Protein AF-0000000083254039 (afdb_homodimer)

Sequence (338 aa):
MMHIGVVAALLVINWKQAAFAKWRSYHATILYIIVCDLTYHYLCSRYPLWVYELHRPIGSRFATELLYTLLFLPLTALLYLARYPWERNWAAKGRYMLGWIAAYASWEWLFLSLKGISHHNGWSMTWSLLFYCEMFPMLALHSKRPRTAYALSVVCAGVWLVLFRVPLLMMHIGVVAALLVINWKQAAFAKWRSYHATILYIIVCDLTYHYLCSRYPLWVYELHRPIGSRFATELLYTLLFLPLTALLYLARYPWERNWAAKGRYMLGWIAAYASWEWLFLSLKGISHHNGWSMTWSLLFYCEMFPMLALHSKRPRTAYALSVVCAGVWLVLFRVPLL

Radius of gyration: 20.43 Å; Cα contacts (8 Å, |Δi|>4): 331; chains: 2; bounding box: 54×44×45 Å

Organism: NCBI:txid582686

Foldseek 3Di:
DVLVVLLVVLVVVCVVVVLVVCCVLLVVLLVVQLVLLVVLCVLCVVPHFKFFDDDPPRPDSVVSSCCCSNGVSSSLLSVLVSPQPPPDDPVSNVVSLVVVLVVVLVVVVVCVVVVRMDGDQPHDSVVSSVVSVVSSVLSVCCSPPVVVSVVVSVVVVVVVCVVSVRDRD/DVLVVLLVVLVVVCVVVVLVVCCVLLVVLLVVQLVLLVVLCVLCVVPHFKFFDDDPPRPDSVVSSCCCSNGVSSSLLSVLVSPQPPPDDPVSNVVSLVVVLVVVLVVVVVCVVVVRMDGDQPHDSVVSSVVSVVSSVLSVCCSPPVVVSVVVSVVVVVVVCVVSVRDRD

InterPro domains:
  IPR048147 CBO0543-like [NF041644] (22-136)

Structure (mmCIF, N/CA/C/O backbone):
data_AF-0000000083254039-model_v1
#
loop_
_entity.id
_entity.type
_entity.pdbx_description
1 polymer 'Uncharacterized protein'
#
loop_
_atom_site.group_PDB
_atom_site.id
_atom_site.type_symbol
_atom_site.label_atom_id
_atom_site.label_alt_id
_atom_site.label_comp_id
_atom_site.label_asym_id
_atom_site.label_entity_id
_atom_site.label_seq_id
_atom_site.pdbx_PDB_ins_code
_atom_site.Cartn_x
_atom_site.Cartn_y
_atom_site.Cartn_z
_atom_site.occupancy
_atom_site.B_iso_or_equiv
_atom_site.auth_seq_id
_atom_site.auth_comp_id
_atom_site.auth_asym_id
_atom_site.auth_atom_id
_atom_site.pdbx_PDB_model_num
ATOM 1 N N . MET A 1 1 ? -13.615 -1.148 21.477 1 80 1 MET A N 1
ATOM 2 C CA . MET A 1 1 ? -13.991 -2.558 21.427 1 80 1 MET A CA 1
ATOM 3 C C . MET A 1 1 ? -14.639 -2.902 20.09 1 80 1 MET A C 1
ATOM 5 O O . MET A 1 1 ? -14.308 -3.919 19.479 1 80 1 MET A O 1
ATOM 9 N N . MET A 1 2 ? -15.332 -1.963 19.541 1 88.43 2 MET A N 1
ATOM 10 C CA . MET A 1 2 ? -16.114 -2.263 18.346 1 88.43 2 MET A CA 1
ATOM 11 C C . MET A 1 2 ? -15.203 -2.533 17.153 1 88.43 2 MET A C 1
ATOM 13 O O . MET A 1 2 ? -15.363 -3.539 16.46 1 88.43 2 MET A O 1
ATOM 17 N N . HIS A 1 3 ? -14.198 -1.822 17.032 1 91.1 3 HIS A N 1
ATOM 18 C CA . HIS A 1 3 ? -13.321 -1.984 15.878 1 91.1 3 HIS A CA 1
ATOM 19 C C . HIS A 1 3 ? -12.522 -3.28 15.971 1 91.1 3 HIS A C 1
ATOM 21 O O . HIS A 1 3 ? -12.378 -3.998 14.979 1 91.1 3 HIS A O 1
ATOM 27 N N . ILE A 1 4 ? -12.108 -3.605 17.149 1 91.25 4 ILE A N 1
ATOM 28 C CA . ILE A 1 4 ? -11.347 -4.83 17.369 1 91.25 4 ILE A CA 1
ATOM 29 C C . ILE A 1 4 ? -12.252 -6.043 17.165 1 91.25 4 ILE A C 1
ATOM 31 O O . ILE A 1 4 ? -11.822 -7.06 16.616 1 91.25 4 ILE A O 1
ATOM 35 N N . GLY A 1 5 ? -13.457 -5.892 17.62 1 92.13 5 GLY A N 1
ATOM 36 C CA . GLY A 1 5 ? -14.416 -6.978 17.495 1 92.13 5 GLY A CA 1
ATOM 37 C C . GLY A 1 5 ? -14.681 -7.377 16.055 1 92.13 5 GLY A C 1
ATOM 38 O O . GLY A 1 5 ? -14.746 -8.566 15.737 1 92.13 5 GLY A O 1
ATOM 39 N N . VAL A 1 6 ? -14.805 -6.39 15.212 1 92.87 6 VAL A N 1
ATOM 40 C CA . VAL A 1 6 ? -15.118 -6.672 13.816 1 92.87 6 VAL A CA 1
ATOM 41 C C . VAL A 1 6 ? -13.93 -7.363 13.149 1 92.87 6 VAL A C 1
ATOM 43 O O . VAL A 1 6 ? -14.107 -8.312 12.382 1 92.87 6 VAL A O 1
ATOM 46 N N . VAL A 1 7 ? -12.745 -6.972 13.416 1 95.02 7 VAL A N 1
ATOM 47 C CA . VAL A 1 7 ? -11.547 -7.578 12.844 1 95.02 7 VAL A CA 1
ATOM 48 C C . VAL A 1 7 ? -11.373 -8.994 13.389 1 95.02 7 VAL A C 1
ATOM 50 O O . VAL A 1 7 ? -11.037 -9.916 12.642 1 95.02 7 VAL A O 1
ATOM 53 N N . ALA A 1 8 ? -11.633 -9.15 14.661 1 96.14 8 ALA A N 1
ATOM 54 C CA . ALA A 1 8 ? -11.561 -10.477 15.267 1 96.14 8 ALA A CA 1
ATOM 55 C C . ALA A 1 8 ? -12.568 -11.427 14.626 1 96.14 8 ALA A C 1
ATOM 57 O O . ALA A 1 8 ? -12.251 -12.588 14.356 1 96.14 8 ALA A O 1
ATOM 58 N N . ALA A 1 9 ? -13.725 -10.931 14.438 1 96.25 9 ALA A N 1
ATOM 59 C CA . ALA A 1 9 ? -14.75 -11.741 13.786 1 96.25 9 ALA A CA 1
ATOM 60 C C . ALA A 1 9 ? -14.301 -12.178 12.394 1 96.25 9 ALA A C 1
ATOM 62 O O . ALA A 1 9 ? -14.482 -13.336 12.012 1 96.25 9 ALA A O 1
ATOM 63 N N . LEU A 1 10 ? -13.709 -11.251 11.674 1 96.74 10 LEU A N 1
ATOM 64 C CA . LEU A 1 10 ? -13.238 -11.566 10.33 1 96.74 10 LEU A CA 1
ATOM 65 C C . LEU A 1 10 ? -12.108 -12.589 10.375 1 96.74 10 LEU A C 1
ATOM 67 O O . LEU A 1 10 ? -12.006 -13.447 9.496 1 96.74 10 LEU A O 1
ATOM 71 N N . LEU A 1 11 ? -11.253 -12.472 11.374 1 97.46 11 LEU A N 1
ATOM 72 C CA . LEU A 1 11 ? -10.177 -13.441 11.553 1 97.46 11 LEU A CA 1
ATOM 73 C C . LEU A 1 11 ? -10.738 -14.842 11.775 1 97.46 11 LEU A C 1
ATOM 75 O O . LEU A 1 11 ? -10.272 -15.806 11.164 1 97.46 11 LEU A O 1
ATOM 79 N N . VAL A 1 12 ? -11.716 -14.963 12.567 1 97.61 12 VAL A N 1
ATOM 80 C CA . VAL A 1 12 ? -12.341 -16.243 12.883 1 97.61 12 VAL A CA 1
ATOM 81 C C . VAL A 1 12 ? -13.037 -16.799 11.643 1 97.61 12 VAL A C 1
ATOM 83 O O . VAL A 1 12 ? -12.927 -17.99 11.344 1 97.61 12 VAL A O 1
ATOM 86 N N . ILE A 1 13 ? -13.729 -15.931 10.942 1 97.49 13 ILE A N 1
ATOM 87 C CA . ILE A 1 13 ? -14.452 -16.374 9.756 1 97.49 13 ILE A CA 1
ATOM 88 C C . ILE A 1 13 ? -13.464 -16.876 8.706 1 97.49 13 ILE A C 1
ATOM 90 O O . ILE A 1 13 ? -13.694 -17.908 8.071 1 97.49 13 ILE A O 1
ATOM 94 N N . ASN A 1 14 ? -12.389 -16.144 8.503 1 97.43 14 ASN A N 1
ATOM 95 C CA . ASN A 1 14 ? -11.363 -16.59 7.566 1 97.43 14 ASN A CA 1
ATOM 96 C C . ASN A 1 14 ? -10.78 -17.939 7.975 1 97.43 14 ASN A C 1
ATOM 98 O O . ASN A 1 14 ? -10.5 -18.783 7.122 1 97.43 14 ASN A O 1
ATOM 102 N N . TRP A 1 15 ? -10.601 -18.098 9.268 1 97.15 15 TRP A N 1
ATOM 103 C CA . TRP A 1 15 ? -10.077 -19.357 9.788 1 97.15 15 TRP A CA 1
ATOM 104 C C . TRP A 1 15 ? -11.071 -20.493 9.566 1 97.15 15 TRP A C 1
ATOM 106 O O . TRP A 1 15 ? -10.711 -21.546 9.035 1 97.15 15 TRP A O 1
ATOM 116 N N . LYS A 1 16 ? -12.283 -20.319 9.868 1 97.73 16 LYS A N 1
ATOM 117 C CA . LYS A 1 16 ? -13.322 -21.34 9.767 1 97.73 16 LYS A CA 1
ATOM 118 C C . LYS A 1 16 ? -13.564 -21.735 8.313 1 97.73 16 LYS A C 1
ATOM 120 O O . LYS A 1 16 ? -13.868 -22.893 8.021 1 97.73 16 LYS A O 1
ATOM 125 N N . GLN A 1 17 ? -13.414 -20.777 7.507 1 97.43 17 GLN A N 1
ATOM 126 C CA . GLN A 1 17 ? -13.665 -21.028 6.091 1 97.43 17 GLN A CA 1
ATOM 127 C C . GLN A 1 17 ? -12.391 -21.473 5.378 1 97.43 17 GLN A C 1
ATOM 129 O O . GLN A 1 17 ? -12.359 -21.555 4.148 1 97.43 17 GLN A O 1
ATOM 134 N N . ALA A 1 18 ? -11.332 -21.596 6.11 1 96.87 18 ALA A N 1
ATOM 135 C CA . ALA A 1 18 ? -10.047 -22.061 5.594 1 96.87 18 ALA A CA 1
ATOM 136 C C . ALA A 1 18 ? -9.526 -21.133 4.501 1 96.87 18 ALA A C 1
ATOM 138 O O . ALA A 1 18 ? -8.894 -21.585 3.543 1 96.87 18 ALA A O 1
ATOM 139 N N . ALA A 1 19 ? -9.89 -19.915 4.605 1 97.12 19 ALA A N 1
ATOM 140 C CA . ALA A 1 19 ? -9.472 -18.945 3.596 1 97.12 19 ALA A CA 1
ATOM 141 C C . ALA A 1 19 ? -7.966 -18.704 3.657 1 97.12 19 ALA A C 1
ATOM 143 O O . ALA A 1 19 ? -7.332 -18.441 2.633 1 97.12 19 ALA A O 1
ATOM 144 N N . PHE A 1 20 ? -7.361 -18.887 4.825 1 96.76 20 PHE A N 1
ATOM 145 C CA . PHE A 1 20 ? -5.939 -18.63 5.021 1 96.76 20 PHE A CA 1
ATOM 146 C C . PHE A 1 20 ? -5.097 -19.569 4.165 1 96.76 20 PHE A C 1
ATOM 148 O O . PHE A 1 20 ? -3.971 -19.234 3.79 1 96.76 20 PHE A O 1
ATOM 155 N N . ALA A 1 21 ? -5.632 -20.635 3.752 1 97.18 21 ALA A N 1
ATOM 156 C CA . ALA A 1 21 ? -4.911 -21.612 2.94 1 97.18 21 ALA A CA 1
ATOM 157 C C . ALA A 1 21 ? -4.667 -21.08 1.531 1 97.18 21 ALA A C 1
ATOM 159 O O . ALA A 1 21 ? -3.764 -21.546 0.832 1 97.18 21 ALA A O 1
ATOM 160 N N . LYS A 1 22 ? -5.406 -20.033 1.184 1 97.05 22 LYS A N 1
ATOM 161 C CA . LYS A 1 22 ? -5.336 -19.525 -0.183 1 97.05 22 LYS A CA 1
ATOM 162 C C . LYS A 1 22 ? -4.655 -18.161 -0.229 1 97.05 22 LYS A C 1
ATOM 164 O O . LYS A 1 22 ? -4.646 -17.5 -1.27 1 97.05 22 LYS A O 1
ATOM 169 N N . TRP A 1 23 ? -4.084 -17.731 0.844 1 96.17 23 TRP A N 1
ATOM 170 C CA . TRP A 1 23 ? -3.596 -16.359 0.936 1 96.17 23 TRP A CA 1
ATOM 171 C C . TRP A 1 23 ? -2.482 -16.109 -0.076 1 96.17 23 TRP A C 1
ATOM 173 O O . TRP A 1 23 ? -2.383 -15.018 -0.642 1 96.17 23 TRP A O 1
ATOM 183 N N . ARG A 1 24 ? -1.646 -17.15 -0.451 1 95.53 24 ARG A N 1
ATOM 184 C CA . ARG A 1 24 ? -0.53 -16.957 -1.372 1 95.53 24 ARG A CA 1
ATOM 185 C C . ARG A 1 24 ? -1.029 -16.69 -2.788 1 95.53 24 ARG A C 1
ATOM 187 O O . ARG A 1 24 ? -0.425 -15.91 -3.527 1 95.53 24 ARG A O 1
ATOM 194 N N . SER A 1 25 ? -2.155 -17.32 -3.075 1 96.18 25 SER A N 1
ATOM 195 C CA . SER A 1 25 ? -2.719 -17.161 -4.411 1 96.18 25 SER A CA 1
ATOM 196 C C . SER A 1 25 ? -3.238 -15.743 -4.627 1 96.18 25 SER A C 1
ATOM 198 O O . SER A 1 25 ? -3.251 -15.246 -5.755 1 96.18 25 SER A O 1
ATOM 200 N N . TYR A 1 26 ? -3.582 -15.061 -3.54 1 98 26 TYR A N 1
ATOM 201 C CA . TYR A 1 26 ? -4.198 -13.745 -3.67 1 98 26 TYR A CA 1
ATOM 202 C C . TYR A 1 26 ? -3.355 -12.679 -2.981 1 98 26 TYR A C 1
ATOM 204 O O . TYR A 1 26 ? -3.855 -11.599 -2.654 1 98 26 TYR A O 1
ATOM 212 N N . HIS A 1 27 ? -2.119 -13.029 -2.765 1 98.4 27 HIS A N 1
ATOM 213 C CA . HIS A 1 27 ? -1.206 -12.191 -1.996 1 98.4 27 HIS A CA 1
ATOM 214 C C . HIS A 1 27 ? -1.086 -10.8 -2.608 1 98.4 27 HIS A C 1
ATOM 216 O O . HIS A 1 27 ? -1.207 -9.795 -1.904 1 98.4 27 HIS A O 1
ATOM 222 N N . ALA A 1 28 ? -0.893 -10.722 -3.906 1 98.5 28 ALA A N 1
ATOM 223 C CA . ALA A 1 28 ? -0.739 -9.435 -4.58 1 98.5 28 ALA A CA 1
ATOM 224 C C . ALA A 1 28 ? -2.017 -8.607 -4.479 1 98.5 28 ALA A C 1
ATOM 226 O O . ALA A 1 28 ? -1.962 -7.392 -4.276 1 98.5 28 ALA A O 1
ATOM 227 N N . THR A 1 29 ? -3.159 -9.234 -4.558 1 98.78 29 THR A N 1
ATOM 228 C CA . THR A 1 29 ? -4.425 -8.513 -4.506 1 98.78 29 THR A CA 1
ATOM 229 C C . THR A 1 29 ? -4.703 -8.011 -3.091 1 98.78 29 THR A C 1
ATOM 231 O O . THR A 1 29 ? -5.271 -6.932 -2.91 1 98.78 29 THR A O 1
ATOM 234 N N . ILE A 1 30 ? -4.289 -8.788 -2.132 1 98.64 30 ILE A N 1
ATOM 235 C CA . ILE A 1 30 ? -4.386 -8.356 -0.742 1 98.64 30 ILE A CA 1
ATOM 236 C C . ILE A 1 30 ? -3.583 -7.072 -0.543 1 98.64 30 ILE A C 1
ATOM 238 O O . ILE A 1 30 ? -4.082 -6.104 0.035 1 98.64 30 ILE A O 1
ATOM 242 N N . LEU A 1 31 ? -2.404 -7.06 -1.098 1 98.76 31 LEU A N 1
ATOM 243 C CA . LEU A 1 31 ? -1.564 -5.873 -0.978 1 98.76 31 LEU A CA 1
ATOM 244 C C . LEU A 1 31 ? -2.111 -4.733 -1.83 1 98.76 31 LEU A C 1
ATOM 246 O O . LEU A 1 31 ? -1.982 -3.562 -1.464 1 98.76 31 LEU A O 1
ATOM 250 N N . TYR A 1 32 ? -2.751 -5.116 -2.905 1 98.81 32 TYR A N 1
ATOM 251 C CA . TYR A 1 32 ? -3.367 -4.139 -3.795 1 98.81 32 TYR A CA 1
ATOM 252 C C . TYR A 1 32 ? -4.418 -3.316 -3.059 1 98.81 32 TYR A C 1
ATOM 254 O O . TYR A 1 32 ? -4.429 -2.087 -3.15 1 98.81 32 TYR A O 1
ATOM 262 N N . ILE A 1 33 ? -5.254 -3.919 -2.335 1 98.77 33 ILE A N 1
ATOM 263 C CA . ILE A 1 33 ? -6.308 -3.176 -1.654 1 98.77 33 ILE A CA 1
ATOM 264 C C . ILE A 1 33 ? -5.703 -2.329 -0.536 1 98.77 33 ILE A C 1
ATOM 266 O O . ILE A 1 33 ? -6.185 -1.23 -0.251 1 98.77 33 ILE A O 1
ATOM 270 N N . ILE A 1 34 ? -4.631 -2.825 0.075 1 98.71 34 ILE A N 1
ATOM 271 C CA . ILE A 1 34 ? -3.926 -2.048 1.089 1 98.71 34 ILE A CA 1
ATOM 272 C C . ILE A 1 34 ? -3.349 -0.782 0.46 1 98.71 34 ILE A C 1
ATOM 274 O O . ILE A 1 34 ? -3.492 0.313 1.009 1 98.71 34 ILE A O 1
ATOM 278 N N . VAL A 1 35 ? -2.757 -0.946 -0.697 1 98.68 35 VAL A N 1
ATOM 279 C CA . VAL A 1 35 ? -2.176 0.185 -1.412 1 98.68 35 VAL A CA 1
ATOM 280 C C . VAL A 1 35 ? -3.267 1.202 -1.743 1 98.68 35 VAL A C 1
ATOM 282 O O . VAL A 1 35 ? -3.075 2.407 -1.564 1 98.68 35 VAL A O 1
ATOM 285 N N . CYS A 1 36 ? -4.372 0.69 -2.203 1 98.26 36 CYS A N 1
ATOM 286 C CA . CYS A 1 36 ? -5.472 1.581 -2.553 1 98.26 36 CYS A CA 1
ATOM 287 C C . CYS A 1 36 ? -5.941 2.372 -1.338 1 98.26 36 CYS A C 1
ATOM 289 O O . CYS A 1 36 ? -6.142 3.585 -1.421 1 98.26 36 CYS A O 1
ATOM 291 N N . ASP A 1 37 ? -6.051 1.697 -0.251 1 97.87 37 ASP A N 1
ATOM 292 C CA . ASP A 1 37 ? -6.553 2.352 0.953 1 97.87 37 ASP A CA 1
ATOM 293 C C . ASP A 1 37 ? -5.529 3.337 1.51 1 97.87 37 ASP A C 1
ATOM 295 O O . ASP A 1 37 ? -5.885 4.439 1.933 1 97.87 37 ASP A O 1
ATOM 299 N N . LEU A 1 38 ? -4.299 2.957 1.512 1 97.46 38 LEU A N 1
ATOM 300 C CA . LEU A 1 38 ? -3.256 3.852 2.002 1 97.46 38 LEU A CA 1
ATOM 301 C C . LEU A 1 38 ? -3.125 5.077 1.103 1 97.46 38 LEU A C 1
ATOM 303 O O . LEU A 1 38 ? -2.836 6.175 1.583 1 97.46 38 LEU A O 1
ATOM 307 N N . THR A 1 39 ? -3.261 4.862 -0.158 1 96.46 39 THR A N 1
ATOM 308 C CA . THR A 1 39 ? -3.228 5.985 -1.089 1 96.46 39 THR A CA 1
ATOM 309 C C . THR A 1 39 ? -4.372 6.955 -0.807 1 96.46 39 THR A C 1
ATOM 311 O O . THR A 1 39 ? -4.188 8.173 -0.86 1 96.46 39 THR A O 1
ATOM 314 N N . TYR A 1 40 ? -5.517 6.445 -0.472 1 95.32 40 TYR A N 1
ATOM 315 C CA . TYR A 1 40 ? -6.64 7.282 -0.065 1 95.32 40 TYR A CA 1
ATOM 316 C C . TYR A 1 40 ? -6.278 8.127 1.15 1 95.32 40 TYR A C 1
ATOM 318 O O . TYR A 1 40 ? -6.516 9.337 1.167 1 95.32 40 TYR A O 1
ATOM 326 N N . HIS A 1 41 ? -5.692 7.489 2.14 1 93.66 41 HIS A N 1
ATOM 327 C CA . HIS A 1 41 ? -5.361 8.203 3.367 1 93.66 41 HIS A CA 1
ATOM 328 C C . HIS A 1 41 ? -4.271 9.243 3.123 1 93.66 41 HIS A C 1
ATOM 330 O O . HIS A 1 41 ? -4.238 10.281 3.788 1 93.66 41 HIS A O 1
ATOM 336 N N . TYR A 1 42 ? -3.492 8.927 2.144 1 92.82 42 TYR A N 1
ATOM 337 C CA . TYR A 1 42 ? -2.456 9.887 1.782 1 92.82 42 TYR A CA 1
ATOM 338 C C . TYR A 1 42 ? -3.053 11.085 1.052 1 92.82 42 TYR A C 1
ATOM 340 O O . TYR A 1 42 ? -2.792 12.234 1.416 1 92.82 42 TYR A O 1
ATOM 348 N N . LEU A 1 43 ? -3.892 10.893 0.103 1 92.07 43 LEU A N 1
ATOM 349 C CA . LEU A 1 43 ? -4.429 11.933 -0.767 1 92.07 43 LEU A CA 1
ATOM 350 C C . LEU A 1 43 ? -5.481 12.762 -0.038 1 92.07 43 LEU A C 1
ATOM 352 O O . LEU A 1 43 ? -5.616 13.962 -0.288 1 92.07 43 LEU A O 1
ATOM 356 N N . CYS A 1 44 ? -6.146 12.102 0.908 1 93.04 44 CYS A N 1
ATOM 357 C CA . CYS A 1 44 ? -7.277 12.763 1.548 1 93.04 44 CYS A CA 1
ATOM 358 C C . CYS A 1 44 ? -6.984 13.047 3.016 1 93.04 44 CYS A C 1
ATOM 360 O O . CYS A 1 44 ? -7.905 13.256 3.808 1 93.04 44 CYS A O 1
ATOM 362 N N . SER A 1 45 ? -5.756 13.019 3.331 1 88.47 45 SER A N 1
ATOM 363 C CA . SER A 1 45 ? -5.345 13.187 4.721 1 88.47 45 SER A CA 1
ATOM 364 C C . SER A 1 45 ? -5.916 14.47 5.316 1 88.47 45 SER A C 1
ATOM 366 O O . SER A 1 45 ? -6.357 14.485 6.467 1 88.47 45 SER A O 1
ATOM 368 N N . ARG A 1 46 ? -5.952 15.554 4.6 1 88.85 46 ARG A N 1
ATOM 369 C CA . ARG A 1 46 ? -6.426 16.838 5.105 1 88.85 46 ARG A CA 1
ATOM 370 C C . ARG A 1 46 ? -7.866 17.098 4.676 1 88.85 46 ARG A C 1
ATOM 372 O O . ARG A 1 46 ? -8.462 18.107 5.059 1 88.85 46 ARG A O 1
ATOM 379 N N . TYR A 1 47 ? -8.402 16.209 3.939 1 94.52 47 TYR A N 1
ATOM 380 C CA . TYR A 1 47 ? -9.75 16.312 3.391 1 94.52 47 TYR A CA 1
ATOM 381 C C . TYR A 1 47 ? -10.423 14.946 3.339 1 94.52 47 TYR A C 1
ATOM 383 O O . TYR A 1 47 ? -10.751 14.449 2.258 1 94.52 47 TYR A O 1
ATOM 391 N N . PRO A 1 48 ? -10.638 14.37 4.48 1 94.92 48 PRO A N 1
ATOM 392 C CA . PRO A 1 48 ? -11.139 12.994 4.515 1 94.92 48 PRO A CA 1
ATOM 393 C C . PRO A 1 48 ? -12.592 12.882 4.059 1 94.92 48 PRO A C 1
ATOM 395 O O . PRO A 1 48 ? -13.405 13.76 4.358 1 94.92 48 PRO A O 1
ATOM 398 N N . LEU A 1 49 ? -12.901 11.874 3.412 1 97.11 49 LEU A N 1
ATOM 399 C CA . LEU A 1 49 ? -14.27 11.557 3.021 1 97.11 49 LEU A CA 1
ATOM 400 C C . LEU A 1 49 ? -14.957 10.709 4.085 1 97.11 49 LEU A C 1
ATOM 402 O O . LEU A 1 49 ? -16.165 10.836 4.301 1 97.11 49 LEU A O 1
ATOM 406 N N . TRP A 1 50 ? -14.228 9.816 4.742 1 96.02 50 TRP A N 1
ATOM 407 C CA . TRP A 1 50 ? -14.678 9.055 5.903 1 96.02 50 TRP A CA 1
ATOM 408 C C . TRP A 1 50 ? -13.558 8.917 6.93 1 96.02 50 TRP A C 1
ATOM 410 O O . TRP A 1 50 ? -12.377 8.936 6.576 1 96.02 50 TRP A O 1
ATOM 420 N N . VAL A 1 51 ? -13.91 8.823 8.129 1 94.17 51 VAL A N 1
ATOM 421 C CA . VAL A 1 51 ? -12.952 8.673 9.219 1 94.17 51 VAL A CA 1
ATOM 422 C C . VAL A 1 51 ? -13.465 7.641 10.22 1 94.17 51 VAL A C 1
ATOM 424 O O . VAL A 1 51 ? -14.654 7.621 10.547 1 94.17 51 VAL A O 1
ATOM 427 N N . TYR A 1 52 ? -12.619 6.763 10.612 1 92.85 52 TYR A N 1
ATOM 428 C CA . TYR A 1 52 ? -12.938 5.868 11.719 1 92.85 52 TYR A CA 1
ATOM 429 C C . TYR A 1 52 ? -12.754 6.572 13.058 1 92.85 52 TYR A C 1
ATOM 431 O O . TYR A 1 52 ? -11.679 7.104 13.345 1 92.85 52 TYR A O 1
ATOM 439 N N . GLU A 1 53 ? -13.761 6.465 13.789 1 90.14 53 GLU A N 1
ATOM 440 C CA . GLU A 1 53 ? -13.725 7.169 15.068 1 90.14 53 GLU A CA 1
ATOM 441 C C . GLU A 1 53 ? -13.042 6.327 16.142 1 90.14 53 GLU A C 1
ATOM 443 O O . GLU A 1 53 ? -13.1 5.096 16.104 1 90.14 53 GLU A O 1
ATOM 448 N N . LEU A 1 54 ? -12.492 7.078 17.015 1 82.39 54 LEU A N 1
ATOM 449 C CA . LEU A 1 54 ? -11.764 6.448 18.111 1 82.39 54 LEU A CA 1
ATOM 450 C C . LEU A 1 54 ? -12.72 5.728 19.056 1 82.39 54 LEU A C 1
ATOM 452 O O . LEU A 1 54 ? -13.764 6.272 19.423 1 82.39 54 LEU A O 1
ATOM 456 N N . HIS A 1 55 ? -12.384 4.574 19.248 1 81.99 55 HIS A N 1
ATOM 457 C CA . HIS A 1 55 ? -13.094 3.826 20.279 1 81.99 55 HIS A CA 1
ATOM 458 C C . HIS A 1 55 ? -12.127 3.019 21.139 1 81.99 55 HIS A C 1
ATOM 460 O O . HIS A 1 55 ? -11.143 2.477 20.632 1 81.99 55 HIS A O 1
ATOM 466 N N . ARG A 1 56 ? -12.457 3.078 22.353 1 79.98 56 ARG A N 1
ATOM 467 C CA . ARG A 1 56 ? -11.635 2.293 23.269 1 79.98 56 ARG A CA 1
ATOM 468 C C . ARG A 1 56 ? -11.639 0.818 22.881 1 79.98 56 ARG A C 1
ATOM 470 O O . ARG A 1 56 ? -12.651 0.299 22.406 1 79.98 56 ARG A O 1
ATOM 477 N N . PRO A 1 57 ? -10.516 0.223 23.034 1 80.15 57 PRO A N 1
ATOM 478 C CA . PRO A 1 57 ? -9.267 0.569 23.717 1 80.15 57 PRO A CA 1
ATOM 479 C C . PRO A 1 57 ? -8.25 1.229 22.788 1 80.15 57 PRO A C 1
ATOM 481 O O . PRO A 1 57 ? -7.176 1.639 23.235 1 80.15 57 PRO A O 1
ATOM 484 N N . ILE A 1 58 ? -8.623 1.306 21.535 1 76.44 58 ILE A N 1
ATOM 485 C CA . ILE A 1 58 ? -7.677 1.945 20.626 1 76.44 58 ILE A CA 1
ATOM 486 C C . ILE A 1 58 ? -7.717 3.459 20.821 1 76.44 58 ILE A C 1
ATOM 488 O O . ILE A 1 58 ? -8.76 4.089 20.633 1 76.44 58 ILE A O 1
ATOM 492 N N . GLY A 1 59 ? -6.651 3.96 21.255 1 77.01 59 GLY A N 1
ATOM 493 C CA . GLY A 1 59 ? -6.613 5.366 21.627 1 77.01 59 GLY A CA 1
ATOM 494 C C . GLY A 1 59 ? -6.037 6.255 20.542 1 77.01 59 GLY A C 1
ATOM 495 O O . GLY A 1 59 ? -5.663 7.4 20.804 1 77.01 59 GLY A O 1
ATOM 496 N N . SER A 1 60 ? -5.924 5.674 19.392 1 86.18 60 SER A N 1
ATOM 497 C CA . SER A 1 60 ? -5.313 6.454 18.321 1 86.18 60 SER A CA 1
ATOM 498 C C . SER A 1 60 ? -6.065 6.273 17.007 1 86.18 60 SER A C 1
ATOM 500 O O . SER A 1 60 ? -6.381 5.147 16.617 1 86.18 60 SER A O 1
ATOM 502 N N . ARG A 1 61 ? -6.337 7.375 16.374 1 84.35 61 ARG A N 1
ATOM 503 C CA . ARG A 1 61 ? -6.982 7.335 15.066 1 84.35 61 ARG A CA 1
ATOM 504 C C . ARG A 1 61 ? -6.098 6.631 14.041 1 84.35 61 ARG A C 1
ATOM 506 O O . ARG A 1 61 ? -6.591 5.871 13.205 1 84.35 61 ARG A O 1
ATOM 513 N N . PHE A 1 62 ? -4.816 6.805 14.213 1 84.88 62 PHE A N 1
ATOM 514 C CA . PHE A 1 62 ? -3.865 6.171 13.308 1 84.88 62 PHE A CA 1
ATOM 515 C C . PHE A 1 62 ? -3.913 4.654 13.448 1 84.88 62 PHE A C 1
ATOM 517 O O . PHE A 1 62 ? -3.961 3.935 12.448 1 84.88 62 PHE A O 1
ATOM 524 N N . ALA A 1 63 ? -3.984 4.291 14.632 1 88.57 63 ALA A N 1
ATOM 525 C CA . ALA A 1 63 ? -4.001 2.853 14.893 1 88.57 63 ALA A CA 1
ATOM 526 C C . ALA A 1 63 ? -5.289 2.218 14.378 1 88.57 63 ALA A C 1
ATOM 528 O O . ALA A 1 63 ? -5.27 1.107 13.843 1 88.57 63 ALA A O 1
ATOM 529 N N . THR A 1 64 ? -6.371 2.928 14.539 1 92.34 64 THR A N 1
ATOM 530 C CA . THR A 1 64 ? -7.651 2.408 14.07 1 92.34 64 THR A CA 1
ATOM 531 C C . THR A 1 64 ? -7.659 2.285 12.549 1 92.34 64 THR A C 1
ATOM 533 O O . THR A 1 64 ? -8.065 1.255 12.006 1 92.34 64 THR A O 1
ATOM 536 N N . GLU A 1 65 ? -7.175 3.271 11.933 1 92.71 65 GLU A N 1
ATOM 537 C CA . GLU A 1 65 ? -7.131 3.252 10.474 1 92.71 65 GLU A CA 1
ATOM 538 C C . GLU A 1 65 ? -6.212 2.146 9.964 1 92.71 65 GLU A C 1
ATOM 540 O O . GLU A 1 65 ? -6.529 1.472 8.981 1 92.71 65 GLU A O 1
ATOM 545 N N . LEU A 1 66 ? -5.132 2.012 10.618 1 93.58 66 LEU A N 1
ATOM 546 C CA . LEU A 1 66 ? -4.196 0.973 10.203 1 93.58 66 LEU A CA 1
ATOM 547 C C . LEU A 1 66 ? -4.781 -0.414 10.449 1 93.58 66 LEU A C 1
ATOM 549 O O . LEU A 1 66 ? -4.52 -1.347 9.685 1 93.58 66 LEU A O 1
ATOM 553 N N . LEU A 1 67 ? -5.504 -0.545 11.529 1 94.88 67 LEU A N 1
ATOM 554 C CA . LEU A 1 67 ? -6.191 -1.803 11.802 1 94.88 67 LEU A CA 1
ATOM 555 C C . LEU A 1 67 ? -7.109 -2.183 10.645 1 94.88 67 LEU A C 1
ATOM 557 O O . LEU A 1 67 ? -7.109 -3.332 10.199 1 94.88 67 LEU A O 1
ATOM 561 N N . TYR A 1 68 ? -7.778 -1.244 10.151 1 96.33 68 TYR A N 1
ATOM 562 C CA . TYR A 1 68 ? -8.696 -1.502 9.047 1 96.33 68 TYR A CA 1
ATOM 563 C C . TYR A 1 68 ? -7.937 -1.703 7.741 1 96.33 68 TYR A C 1
ATOM 565 O O . TYR A 1 68 ? -8.282 -2.579 6.944 1 96.33 68 TYR A O 1
ATOM 573 N N . THR A 1 69 ? -6.944 -0.936 7.546 1 97.5 69 THR A N 1
ATOM 574 C CA . THR A 1 69 ? -6.177 -0.984 6.306 1 97.5 69 THR A CA 1
ATOM 575 C C . THR A 1 69 ? -5.368 -2.275 6.221 1 97.5 69 THR A C 1
ATOM 577 O O . THR A 1 69 ? -5.289 -2.896 5.159 1 97.5 69 THR A O 1
ATOM 580 N N . LEU A 1 70 ? -4.791 -2.728 7.358 1 97.34 70 LEU A N 1
ATOM 581 C CA . LEU A 1 70 ? -3.817 -3.813 7.306 1 97.34 70 LEU A CA 1
ATOM 582 C C . LEU A 1 70 ? -4.453 -5.135 7.724 1 97.34 70 LEU A C 1
ATOM 584 O O . LEU A 1 70 ? -3.873 -6.202 7.513 1 97.34 70 LEU A O 1
ATOM 588 N N . LEU A 1 71 ? -5.641 -5.088 8.313 1 97.09 71 LEU A N 1
ATOM 589 C CA . LEU A 1 71 ? -6.259 -6.336 8.747 1 97.09 71 LEU A CA 1
ATOM 590 C C . LEU A 1 71 ? -7.665 -6.474 8.174 1 97.09 71 LEU A C 1
ATOM 592 O O . LEU A 1 71 ? -7.956 -7.434 7.457 1 97.09 71 LEU A O 1
ATOM 596 N N . PHE A 1 72 ? -8.511 -5.49 8.37 1 97.73 72 PHE A N 1
ATOM 597 C CA . PHE A 1 72 ? -9.904 -5.592 7.95 1 97.73 72 PHE A CA 1
ATOM 598 C C . PHE A 1 72 ? -10.001 -5.779 6.44 1 97.73 72 PHE A C 1
ATOM 600 O O . PHE A 1 72 ? -10.644 -6.717 5.966 1 97.73 72 PHE A O 1
ATOM 607 N N . LEU A 1 73 ? -9.323 -4.937 5.711 1 98.11 73 LEU A N 1
ATOM 608 C CA . LEU A 1 73 ? -9.44 -4.951 4.257 1 98.11 73 LEU A CA 1
ATOM 609 C C . LEU A 1 73 ? -8.794 -6.202 3.672 1 98.11 73 LEU A C 1
ATOM 611 O O . LEU A 1 73 ? -9.407 -6.902 2.862 1 98.11 73 LEU A O 1
ATOM 615 N N . PRO A 1 74 ? -7.621 -6.493 4.069 1 97.95 74 PRO A N 1
ATOM 616 C CA . PRO A 1 74 ? -7.004 -7.702 3.517 1 97.95 74 PRO A CA 1
ATOM 617 C C . PRO A 1 74 ? -7.772 -8.972 3.874 1 97.95 74 PRO A C 1
ATOM 619 O O . PRO A 1 74 ? -7.864 -9.892 3.058 1 97.95 74 PRO A O 1
ATOM 622 N N . LEU A 1 75 ? -8.272 -9.052 5.087 1 98.3 75 LEU A N 1
ATOM 623 C CA . LEU A 1 75 ? -9.047 -10.224 5.478 1 98.3 75 LEU A CA 1
ATOM 624 C C . LEU A 1 75 ? -10.328 -10.327 4.656 1 98.3 75 LEU A C 1
ATOM 626 O O . LEU A 1 75 ? -10.747 -11.426 4.286 1 98.3 75 LEU A O 1
ATOM 630 N N . THR A 1 76 ? -10.897 -9.211 4.416 1 98.29 76 THR A N 1
ATOM 631 C CA . THR A 1 76 ? -12.087 -9.184 3.571 1 98.29 76 THR A CA 1
ATOM 632 C C . THR A 1 76 ? -11.747 -9.605 2.145 1 98.29 76 THR A C 1
ATOM 634 O O . THR A 1 76 ? -12.45 -10.424 1.549 1 98.29 76 THR A O 1
ATOM 637 N N . ALA A 1 77 ? -10.711 -9.037 1.607 1 98.54 77 ALA A N 1
ATOM 638 C CA . ALA A 1 77 ? -10.303 -9.371 0.244 1 98.54 77 ALA A CA 1
ATOM 639 C C . ALA A 1 77 ? -10.017 -10.864 0.107 1 98.54 77 ALA A C 1
ATOM 641 O O . ALA A 1 77 ? -10.422 -11.493 -0.873 1 98.54 77 ALA A O 1
ATOM 642 N N . LEU A 1 78 ? -9.309 -11.419 1.099 1 98.57 78 LEU A N 1
ATOM 643 C CA . LEU A 1 78 ? -8.969 -12.837 1.073 1 98.57 78 LEU A CA 1
ATOM 644 C C . LEU A 1 78 ? -10.227 -13.698 1.104 1 98.57 78 LEU A C 1
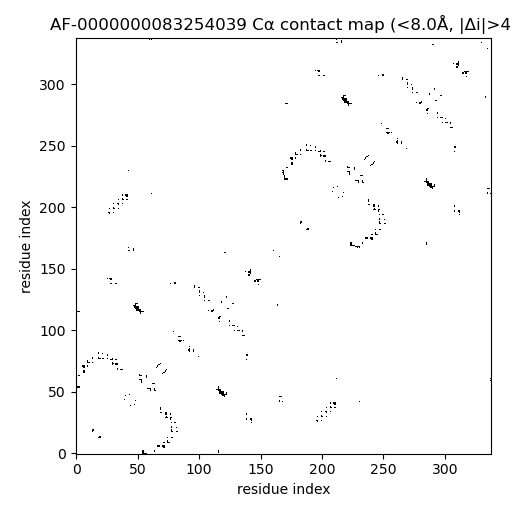ATOM 646 O O . LEU A 1 78 ? -10.377 -14.615 0.293 1 98.57 78 LEU A O 1
ATOM 650 N N . LEU A 1 79 ? -11.097 -13.396 2.049 1 98.55 79 LEU A N 1
ATOM 651 C CA . LEU A 1 79 ? -12.33 -14.165 2.179 1 98.55 79 LEU A CA 1
ATOM 652 C C . LEU A 1 79 ? -13.171 -14.06 0.911 1 98.55 79 LEU A C 1
ATOM 654 O O . LEU A 1 79 ? -13.701 -15.063 0.428 1 98.55 79 LEU A O 1
ATOM 658 N N . TYR A 1 80 ? -13.326 -12.887 0.371 1 98.72 80 TYR A N 1
ATOM 659 C CA . TYR A 1 80 ? -14.08 -12.621 -0.849 1 98.72 80 TYR A CA 1
ATOM 660 C C . TYR A 1 80 ? -13.541 -13.442 -2.014 1 98.72 80 TYR A C 1
ATOM 662 O O . TYR A 1 80 ? -14.305 -14.096 -2.727 1 98.72 80 TYR A O 1
ATOM 670 N N . LEU A 1 81 ? -12.25 -13.466 -2.202 1 98.61 81 LEU A N 1
ATOM 671 C CA . LEU A 1 81 ? -11.64 -14.112 -3.359 1 98.61 81 LEU A CA 1
ATOM 672 C C . LEU A 1 81 ? -11.572 -15.623 -3.164 1 98.61 81 LEU A C 1
ATOM 674 O O . LEU A 1 81 ? -11.675 -16.383 -4.13 1 98.61 81 LEU A O 1
ATOM 678 N N . ALA A 1 82 ? -11.352 -16.014 -1.897 1 97.81 82 ALA A N 1
ATOM 679 C CA . ALA A 1 82 ? -11.242 -17.439 -1.593 1 97.81 82 ALA A CA 1
ATOM 680 C C . ALA A 1 82 ? -12.541 -18.171 -1.918 1 97.81 82 ALA A C 1
ATOM 682 O O . ALA A 1 82 ? -12.528 -19.366 -2.22 1 97.81 82 ALA A O 1
ATOM 683 N N . ARG A 1 83 ? -13.632 -17.398 -1.903 1 97.59 83 ARG A N 1
ATOM 684 C CA . ARG A 1 83 ? -14.93 -18.028 -2.12 1 97.59 83 ARG A CA 1
ATOM 685 C C . ARG A 1 83 ? -15.592 -17.493 -3.386 1 97.59 83 ARG A C 1
ATOM 687 O O . ARG A 1 83 ? -16.774 -17.746 -3.629 1 97.59 83 ARG A O 1
ATOM 694 N N . TYR A 1 84 ? -14.923 -16.789 -4.118 1 97.99 84 TYR A N 1
ATOM 695 C CA . TYR A 1 84 ? -15.458 -16.21 -5.346 1 97.99 84 TYR A CA 1
ATOM 696 C C . TYR A 1 84 ? -15.823 -17.299 -6.348 1 97.99 84 TYR A C 1
ATOM 698 O O . TYR A 1 84 ? -15.051 -18.236 -6.566 1 97.99 84 TYR A O 1
ATOM 706 N N . PRO A 1 85 ? -16.937 -17.238 -6.932 1 97.64 85 PRO A N 1
ATOM 707 C CA . PRO A 1 85 ? -17.388 -18.284 -7.852 1 97.64 85 PRO A CA 1
ATOM 708 C C . PRO A 1 85 ? -16.783 -18.145 -9.247 1 97.64 85 PRO A C 1
ATOM 710 O O . PRO A 1 85 ? -17.509 -17.929 -10.22 1 97.64 85 PRO A O 1
ATOM 713 N N . TRP A 1 86 ? -15.592 -18.394 -9.382 1 96.78 86 TRP A N 1
ATOM 714 C CA . TRP A 1 86 ? -14.816 -18.167 -10.596 1 96.78 86 TRP A CA 1
ATOM 715 C C . TRP A 1 86 ? -15.415 -18.926 -11.776 1 96.78 86 TRP A C 1
ATOM 717 O O . TRP A 1 86 ? -15.443 -18.418 -12.899 1 96.78 86 TRP A O 1
ATOM 727 N N . GLU A 1 87 ? -15.931 -20.094 -11.578 1 96.63 87 GLU A N 1
ATOM 728 C CA . GLU A 1 87 ? -16.346 -20.981 -12.66 1 96.63 87 GLU A CA 1
ATOM 729 C C . GLU A 1 87 ? -17.832 -20.821 -12.966 1 96.63 87 GLU A C 1
ATOM 731 O O . GLU A 1 87 ? -18.357 -21.465 -13.877 1 96.63 87 GLU A O 1
ATOM 736 N N . ARG A 1 88 ? -18.475 -19.946 -12.279 1 97.06 88 ARG A N 1
ATOM 737 C CA . ARG A 1 88 ? -19.91 -19.776 -12.48 1 97.06 88 ARG A CA 1
ATOM 738 C C . ARG A 1 88 ? -20.196 -18.644 -13.462 1 97.06 88 ARG A C 1
ATOM 740 O O . ARG A 1 88 ? -19.274 -17.963 -13.917 1 97.06 88 ARG A O 1
ATOM 747 N N . ASN A 1 89 ? -21.439 -18.521 -13.794 1 96.73 89 ASN A N 1
ATOM 748 C CA . ASN A 1 89 ? -21.823 -17.522 -14.786 1 96.73 89 ASN A CA 1
ATOM 749 C C . ASN A 1 89 ? -21.846 -16.118 -14.187 1 96.73 89 ASN A C 1
ATOM 751 O O . ASN A 1 89 ? -21.608 -15.945 -12.99 1 96.73 89 ASN A O 1
ATOM 755 N N . TRP A 1 90 ? -22.038 -15.147 -15.047 1 96.14 90 TRP A N 1
ATOM 756 C CA . TRP A 1 90 ? -21.952 -13.746 -14.646 1 96.14 90 TRP A CA 1
ATOM 757 C C . TRP A 1 90 ? -23.039 -13.403 -13.633 1 96.14 90 TRP A C 1
ATOM 759 O O . TRP A 1 90 ? -22.83 -12.569 -12.748 1 96.14 90 TRP A O 1
ATOM 769 N N . ALA A 1 91 ? -24.151 -14.014 -13.733 1 97.46 91 ALA A N 1
ATOM 770 C CA . ALA A 1 91 ? -25.237 -13.768 -12.789 1 97.46 91 ALA A CA 1
ATOM 771 C C . ALA A 1 91 ? -24.859 -14.232 -11.385 1 97.46 91 ALA A C 1
ATOM 773 O O . ALA A 1 91 ? -25.151 -13.551 -10.399 1 97.46 91 ALA A O 1
ATOM 774 N N . ALA A 1 92 ? -24.28 -15.391 -11.277 1 97.9 92 ALA A N 1
ATOM 775 C CA . ALA A 1 92 ? -23.832 -15.917 -9.99 1 97.9 92 ALA A CA 1
ATOM 776 C C . ALA A 1 92 ? -22.757 -15.024 -9.377 1 97.9 92 ALA A C 1
ATOM 778 O O . ALA A 1 92 ? -22.768 -14.767 -8.171 1 97.9 92 ALA A O 1
ATOM 779 N N . LYS A 1 93 ? -21.886 -14.607 -10.234 1 98.05 93 LYS A N 1
ATOM 780 C CA . LYS A 1 93 ? -20.839 -13.697 -9.777 1 98.05 93 LYS A CA 1
ATOM 781 C C . LYS A 1 93 ? -21.431 -12.381 -9.282 1 98.05 93 LYS A C 1
ATOM 783 O O . LYS A 1 93 ? -21.017 -11.86 -8.244 1 98.05 93 LYS A O 1
ATOM 788 N N . GLY A 1 94 ? -22.371 -11.921 -10.048 1 97.87 94 GLY A N 1
ATOM 789 C CA . GLY A 1 94 ? -23.051 -10.699 -9.649 1 97.87 94 GLY A CA 1
ATOM 790 C C . GLY A 1 94 ? -23.775 -10.826 -8.322 1 97.87 94 GLY A C 1
ATOM 791 O O . GLY A 1 94 ? -23.699 -9.93 -7.479 1 97.87 94 GLY A O 1
ATOM 792 N N . ARG A 1 95 ? -24.446 -11.935 -8.14 1 98.01 95 ARG A N 1
ATOM 793 C CA . ARG A 1 95 ? -25.16 -12.17 -6.89 1 98.01 95 ARG A CA 1
ATOM 794 C C . ARG A 1 95 ? -24.192 -12.265 -5.715 1 98.01 95 ARG A C 1
ATOM 796 O O . ARG A 1 95 ? -24.471 -11.751 -4.63 1 98.01 95 ARG A O 1
ATOM 803 N N . TYR A 1 96 ? -23.149 -12.938 -5.967 1 98.48 96 TYR A N 1
ATOM 804 C CA . TYR A 1 96 ? -22.124 -13.063 -4.937 1 98.48 96 TYR A CA 1
ATOM 805 C C . TYR A 1 96 ? -21.595 -11.695 -4.525 1 98.48 96 TYR A C 1
ATOM 807 O O . TYR A 1 96 ? -21.511 -11.389 -3.333 1 98.48 96 TYR A O 1
ATOM 815 N N . MET A 1 97 ? -21.333 -10.843 -5.489 1 98.26 97 MET A N 1
ATOM 816 C CA . MET A 1 97 ? -20.812 -9.505 -5.226 1 98.26 97 MET A CA 1
ATOM 817 C C . MET A 1 97 ? -21.856 -8.644 -4.522 1 98.26 97 MET A C 1
ATOM 819 O O . MET A 1 97 ? -21.525 -7.871 -3.622 1 98.26 97 MET A O 1
ATOM 823 N N . LEU A 1 98 ? -23.07 -8.808 -4.966 1 98.2 98 LEU A N 1
ATOM 824 C CA . LEU A 1 98 ? -24.147 -8.049 -4.341 1 98.2 98 LEU A CA 1
ATOM 825 C C . LEU A 1 98 ? -24.286 -8.415 -2.867 1 98.2 98 LEU A C 1
ATOM 827 O O . LEU A 1 98 ? -24.606 -7.561 -2.038 1 98.2 98 LEU A O 1
ATOM 831 N N . GLY A 1 99 ? -24.089 -9.698 -2.539 1 98.42 99 GLY A N 1
ATOM 832 C CA . GLY A 1 99 ? -24.096 -10.122 -1.148 1 98.42 99 GLY A CA 1
ATOM 833 C C . GLY A 1 99 ? -23.03 -9.439 -0.311 1 98.42 99 GLY A C 1
ATOM 834 O O . GLY A 1 99 ? -23.296 -9.013 0.814 1 98.42 99 GLY A O 1
ATOM 835 N N . TRP A 1 100 ? -21.893 -9.307 -0.881 1 98.49 100 TRP A N 1
ATOM 836 C CA . TRP A 1 100 ? -20.793 -8.657 -0.176 1 98.49 100 TRP A CA 1
ATOM 837 C C . TRP A 1 100 ? -21.04 -7.157 -0.047 1 98.49 100 TRP A C 1
ATOM 839 O O . TRP A 1 100 ? -20.765 -6.564 0.999 1 98.49 100 TRP A O 1
ATOM 849 N N . ILE A 1 101 ? -21.538 -6.584 -1.101 1 98.43 101 ILE A N 1
ATOM 850 C CA . ILE A 1 101 ? -21.85 -5.159 -1.075 1 98.43 101 ILE A CA 1
ATOM 851 C C . ILE A 1 101 ? -22.895 -4.878 0.002 1 98.43 101 ILE A C 1
ATOM 853 O O . ILE A 1 101 ? -22.758 -3.928 0.776 1 98.43 101 ILE A O 1
ATOM 857 N N . ALA A 1 102 ? -23.865 -5.732 0.09 1 98.28 102 ALA A N 1
ATOM 858 C CA . ALA A 1 102 ? -24.903 -5.585 1.107 1 98.28 102 ALA A CA 1
ATOM 859 C C . ALA A 1 102 ? -24.321 -5.731 2.51 1 98.28 102 ALA A C 1
ATOM 861 O O . ALA A 1 102 ? -24.7 -4.997 3.425 1 98.28 102 ALA A O 1
ATOM 862 N N . ALA A 1 103 ? -23.477 -6.652 2.686 1 97.6 103 ALA A N 1
ATOM 863 C CA . ALA A 1 103 ? -22.839 -6.859 3.984 1 97.6 103 ALA A CA 1
ATOM 864 C C . ALA A 1 103 ? -22.02 -5.639 4.393 1 97.6 103 ALA A C 1
ATOM 866 O O . ALA A 1 103 ? -22.071 -5.208 5.548 1 97.6 103 ALA A O 1
ATOM 867 N N . TYR A 1 104 ? -21.306 -5.081 3.416 1 97.98 104 TYR A N 1
ATOM 868 C CA . TYR A 1 104 ? -20.497 -3.898 3.686 1 97.98 104 TYR A CA 1
ATOM 869 C C . TYR A 1 104 ? -21.377 -2.695 4.003 1 97.98 104 TYR A C 1
ATOM 871 O O . TYR A 1 104 ? -21.081 -1.926 4.92 1 97.98 104 TYR A O 1
ATOM 879 N N . ALA A 1 105 ? -22.369 -2.568 3.243 1 97.48 105 ALA A N 1
ATOM 880 C CA . ALA A 1 105 ? -23.289 -1.458 3.477 1 97.48 105 ALA A CA 1
ATOM 881 C C . ALA A 1 105 ? -23.948 -1.571 4.849 1 97.48 105 ALA A C 1
ATOM 883 O O . ALA A 1 105 ? -24.1 -0.572 5.556 1 97.48 105 ALA A O 1
ATOM 884 N N . SER A 1 106 ? -24.295 -2.752 5.195 1 97.26 106 SER A N 1
ATOM 885 C CA . SER A 1 106 ? -24.912 -2.982 6.498 1 97.26 106 SER A CA 1
ATOM 886 C C . SER A 1 106 ? -23.931 -2.697 7.631 1 97.26 106 SER A C 1
ATOM 888 O O . SER A 1 106 ? -24.294 -2.074 8.631 1 97.26 106 SER A O 1
ATOM 890 N N . TRP A 1 107 ? -22.809 -3.176 7.46 1 94.61 107 TRP A N 1
ATOM 891 C CA . TRP A 1 107 ? -21.775 -2.942 8.463 1 94.61 107 TRP A CA 1
ATOM 892 C C . TRP A 1 107 ? -21.5 -1.45 8.623 1 94.61 107 TRP A C 1
ATOM 894 O O . TRP A 1 107 ? -21.406 -0.946 9.745 1 94.61 107 TRP A O 1
ATOM 904 N N . GLU A 1 108 ? -21.384 -0.728 7.492 1 95.75 108 GLU A N 1
ATOM 905 C CA . GLU A 1 108 ? -21.127 0.708 7.553 1 95.75 108 GLU A CA 1
ATOM 906 C C . GLU A 1 108 ? -22.299 1.452 8.187 1 95.75 108 GLU A C 1
ATOM 908 O O . GLU A 1 108 ? -22.099 2.376 8.978 1 95.75 108 GLU A O 1
ATOM 913 N N . TRP A 1 109 ? -23.473 1.021 7.857 1 96.67 109 TRP A N 1
ATOM 914 C CA . TRP A 1 109 ? -24.662 1.627 8.446 1 96.67 109 TRP A CA 1
ATOM 915 C C . TRP A 1 109 ? -24.668 1.451 9.961 1 96.67 109 TRP A C 1
ATOM 917 O O . TRP A 1 109 ? -24.961 2.394 10.7 1 96.67 109 TRP A O 1
ATOM 927 N N . LEU A 1 110 ? -24.344 0.316 10.409 1 95.33 110 LEU A N 1
ATOM 928 C CA . LEU A 1 110 ? -24.272 0.026 11.837 1 95.33 110 LEU A CA 1
ATOM 929 C C . LEU A 1 110 ? -23.215 0.892 12.514 1 95.33 110 LEU A C 1
ATOM 931 O O . LEU A 1 110 ? -23.454 1.443 13.591 1 95.33 110 LEU A O 1
ATOM 935 N N . PHE A 1 111 ? -22.112 1.052 11.865 1 94.6 111 PHE A N 1
ATOM 936 C CA . PHE A 1 111 ? -21.006 1.798 12.453 1 94.6 111 PHE A CA 1
ATOM 937 C C . PHE A 1 111 ? -21.289 3.296 12.428 1 94.6 111 PHE A C 1
ATOM 939 O O . PHE A 1 111 ? -20.829 4.034 13.301 1 94.6 111 PHE A O 1
ATOM 946 N N . LEU A 1 112 ? -22.005 3.713 11.462 1 95.41 112 LEU A N 1
ATOM 947 C CA . LEU A 1 112 ? -22.45 5.102 11.458 1 95.41 112 LEU A CA 1
ATOM 948 C C . LEU A 1 112 ? -23.379 5.378 12.635 1 95.41 112 LEU A C 1
ATOM 950 O O . LEU A 1 112 ? -23.232 6.39 13.324 1 95.41 112 LEU A O 1
ATOM 954 N N . SER A 1 113 ? -24.214 4.473 12.947 1 95.27 113 SER A N 1
ATOM 955 C CA . SER A 1 113 ? -25.19 4.613 14.022 1 95.27 113 SER A CA 1
ATOM 956 C C . SER A 1 113 ? -24.518 4.552 15.39 1 95.27 113 SER A C 1
ATOM 958 O O . SER A 1 113 ? -24.966 5.201 16.337 1 95.27 113 SER A O 1
ATOM 960 N N . LEU A 1 114 ? -23.423 3.852 15.481 1 93.82 114 LEU A N 1
ATOM 961 C CA . LEU A 1 114 ? -22.724 3.666 16.748 1 93.82 114 LEU A CA 1
ATOM 962 C C . LEU A 1 114 ? -21.561 4.644 16.876 1 93.82 114 LEU A C 1
ATOM 964 O O . LEU A 1 114 ? -20.717 4.5 17.763 1 93.82 114 LEU A O 1
ATOM 968 N N . LYS A 1 115 ? -21.429 5.551 15.861 1 92.66 115 LYS A N 1
ATOM 969 C CA . LYS A 1 115 ? -20.409 6.596 15.84 1 92.66 115 LYS A CA 1
ATOM 970 C C . LYS A 1 115 ? -19.008 5.996 15.759 1 92.66 115 LYS A C 1
ATOM 972 O O . LYS A 1 115 ? -18.086 6.465 16.428 1 92.66 115 LYS A O 1
ATOM 977 N N . GLY A 1 116 ? -18.992 4.883 15.048 1 92.75 116 GLY A N 1
ATOM 978 C CA . GLY A 1 116 ? -17.706 4.253 14.798 1 92.75 116 GLY A CA 1
ATOM 979 C C . GLY A 1 116 ? -17.019 4.774 13.549 1 92.75 116 GLY A C 1
ATOM 980 O O . GLY A 1 116 ? -15.805 4.629 13.396 1 92.75 116 GLY A O 1
ATOM 981 N N . ILE A 1 117 ? -17.798 5.3 12.668 1 94.61 117 ILE A N 1
ATOM 982 C CA . ILE A 1 117 ? -17.327 5.922 11.435 1 94.61 117 ILE A CA 1
ATOM 983 C C . ILE A 1 117 ? -18.114 7.203 11.169 1 94.61 117 ILE A C 1
ATOM 985 O O . ILE A 1 117 ? -19.265 7.331 11.593 1 94.61 117 ILE A O 1
ATOM 989 N N . SER A 1 118 ? -17.489 8.19 10.554 1 96.06 118 SER A N 1
ATOM 990 C CA . SER A 1 118 ? -18.149 9.434 10.174 1 96.06 118 SER A CA 1
ATOM 991 C C . SER A 1 118 ? -17.819 9.818 8.736 1 96.06 118 SER A C 1
ATOM 993 O O . SER A 1 118 ? -16.716 9.552 8.254 1 96.06 118 SER A O 1
ATOM 995 N N . HIS A 1 119 ? -18.824 10.414 8.119 1 97.31 119 HIS A N 1
ATOM 996 C CA . HIS A 1 119 ? -18.683 10.889 6.747 1 97.31 119 HIS A CA 1
ATOM 997 C C . HIS A 1 119 ? -18.433 12.393 6.708 1 97.31 119 HIS A C 1
ATOM 999 O O . HIS A 1 119 ? -19.011 13.144 7.497 1 97.31 119 HIS A O 1
ATOM 1005 N N . HIS A 1 120 ? -17.588 12.766 5.775 1 97.49 120 HIS A N 1
ATOM 1006 C CA . HIS A 1 120 ? -17.216 14.171 5.647 1 97.49 120 HIS A CA 1
ATOM 1007 C C . HIS A 1 120 ? -17.134 14.587 4.182 1 97.49 120 HIS A C 1
ATOM 1009 O O . HIS A 1 120 ? -17.09 13.736 3.292 1 97.49 120 HIS A O 1
ATOM 1015 N N . ASN A 1 121 ? -17.229 15.917 3.955 1 97.56 121 ASN A N 1
ATOM 1016 C CA . ASN A 1 121 ? -16.94 16.53 2.664 1 97.56 121 ASN A CA 1
ATOM 1017 C C . ASN A 1 121 ? -17.816 15.949 1.558 1 97.56 121 ASN A C 1
ATOM 1019 O O . ASN A 1 121 ? -17.33 15.659 0.463 1 97.56 121 ASN A O 1
ATOM 1023 N N . GLY A 1 122 ? -19.075 15.644 1.907 1 97.63 122 GLY A N 1
ATOM 1024 C CA . GLY A 1 122 ? -20.041 15.25 0.894 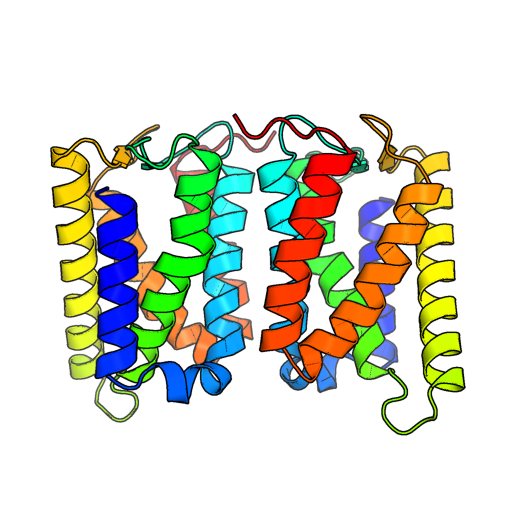1 97.63 122 GLY A CA 1
ATOM 1025 C C . GLY A 1 122 ? -20.193 13.746 0.766 1 97.63 122 GLY A C 1
ATOM 1026 O O . GLY A 1 122 ? -21.052 13.264 0.025 1 97.63 122 GLY A O 1
ATOM 1027 N N . TRP A 1 123 ? -19.365 13.03 1.44 1 97.68 123 TRP A N 1
ATOM 1028 C CA . TRP A 1 123 ? -19.478 11.575 1.431 1 97.68 123 TRP A CA 1
ATOM 1029 C C . TRP A 1 123 ? -20.741 11.122 2.156 1 97.68 123 TRP A C 1
ATOM 1031 O O . TRP A 1 123 ? -21.181 11.768 3.11 1 97.68 123 TRP A O 1
ATOM 1041 N N . SER A 1 124 ? -21.349 10.085 1.664 1 97.97 124 SER A N 1
ATOM 1042 C CA . SER A 1 124 ? -22.58 9.533 2.219 1 97.97 124 SER A CA 1
ATOM 1043 C C . SER A 1 124 ? -22.649 8.023 2.019 1 97.97 124 SER A C 1
ATOM 1045 O O . SER A 1 124 ? -21.775 7.436 1.377 1 97.97 124 SER A O 1
ATOM 1047 N N . MET A 1 125 ? -23.673 7.518 2.498 1 97.36 125 MET A N 1
ATOM 1048 C CA . MET A 1 125 ? -23.888 6.083 2.341 1 97.36 125 MET A CA 1
ATOM 1049 C C . MET A 1 125 ? -24.067 5.717 0.871 1 97.36 125 MET A C 1
ATOM 1051 O O . MET A 1 125 ? -23.629 4.651 0.435 1 97.36 125 MET A O 1
ATOM 1055 N N . THR A 1 126 ? -24.65 6.568 0.128 1 97.89 126 THR A N 1
ATOM 1056 C CA . THR A 1 126 ? -24.857 6.333 -1.296 1 97.89 126 THR A CA 1
ATOM 1057 C C . THR A 1 126 ? -23.522 6.236 -2.029 1 97.89 126 THR A C 1
ATOM 1059 O O . THR A 1 126 ? -23.326 5.345 -2.858 1 97.89 126 THR A O 1
ATOM 1062 N N . TRP A 1 127 ? -22.655 7.122 -1.705 1 97.96 127 TRP A N 1
ATOM 1063 C CA . TRP A 1 127 ? -21.334 7.097 -2.323 1 97.96 127 TRP A CA 1
ATOM 1064 C C . TRP A 1 127 ? -20.554 5.86 -1.892 1 97.96 127 TRP A C 1
ATOM 1066 O O . TRP A 1 127 ? -19.793 5.292 -2.679 1 97.96 127 TRP A O 1
ATOM 1076 N N . SER A 1 128 ? -20.76 5.443 -0.653 1 98.29 128 SER A N 1
ATOM 1077 C CA . SER A 1 128 ? -20.132 4.209 -0.194 1 98.29 128 SER A CA 1
ATOM 1078 C C . SER A 1 128 ? -20.612 3.01 -1.005 1 98.29 128 SER A C 1
ATOM 1080 O O . SER A 1 128 ? -19.814 2.148 -1.38 1 98.29 128 SER A O 1
ATOM 1082 N N . LEU A 1 129 ? -21.867 3.006 -1.222 1 98.11 129 LEU A N 1
ATOM 1083 C CA . LEU A 1 129 ? -22.43 1.912 -2.007 1 98.11 129 LEU A CA 1
ATOM 1084 C C . LEU A 1 129 ? -21.814 1.87 -3.401 1 98.11 129 LEU A C 1
ATOM 1086 O O . LEU A 1 129 ? -21.46 0.798 -3.896 1 98.11 129 LEU A O 1
ATOM 1090 N N . LEU A 1 130 ? -21.687 2.971 -4.031 1 98.23 130 LEU A N 1
ATOM 1091 C CA . LEU A 1 130 ? -21.072 3.049 -5.352 1 98.23 130 LEU A CA 1
ATOM 1092 C C . LEU A 1 130 ? -19.61 2.621 -5.297 1 98.23 130 LEU A C 1
ATOM 1094 O O . LEU A 1 130 ? -19.121 1.947 -6.207 1 98.23 130 LEU A O 1
ATOM 1098 N N . PHE A 1 131 ? -18.997 3.047 -4.286 1 98.29 131 PHE A N 1
ATOM 1099 C CA . PHE A 1 131 ? -17.599 2.672 -4.11 1 98.29 131 PHE A CA 1
ATOM 1100 C C . PHE A 1 131 ? -17.459 1.163 -3.948 1 98.29 131 PHE A C 1
ATOM 1102 O O . PHE A 1 131 ? -16.536 0.558 -4.497 1 98.29 131 PHE A O 1
ATOM 1109 N N . TYR A 1 132 ? -18.376 0.532 -3.179 1 98.5 132 TYR A N 1
ATOM 1110 C CA . TYR A 1 132 ? -18.339 -0.916 -3.014 1 98.5 132 TYR A CA 1
ATOM 1111 C C . TYR A 1 132 ? -18.581 -1.624 -4.342 1 98.5 132 TYR A C 1
ATOM 1113 O O . TYR A 1 132 ? -17.987 -2.67 -4.613 1 98.5 132 TYR A O 1
ATOM 1121 N N . CYS A 1 133 ? -19.454 -1.049 -5.182 1 98.29 133 CYS A N 1
ATOM 1122 C CA . CYS A 1 133 ? -19.73 -1.595 -6.506 1 98.29 133 CYS A CA 1
ATOM 1123 C C . CYS A 1 133 ? -18.487 -1.543 -7.387 1 98.29 133 CYS A C 1
ATOM 1125 O O . CYS A 1 133 ? -18.362 -2.318 -8.337 1 98.29 133 CYS A O 1
ATOM 1127 N N . GLU A 1 134 ? -17.616 -0.687 -7.103 1 98.43 134 GLU A N 1
ATOM 1128 C CA . GLU A 1 134 ? -16.34 -0.596 -7.805 1 98.43 134 GLU A CA 1
ATOM 1129 C C . GLU A 1 134 ? -15.291 -1.5 -7.164 1 98.43 134 GLU A C 1
ATOM 1131 O O . GLU A 1 134 ? -14.579 -2.225 -7.861 1 98.43 134 GLU A O 1
ATOM 1136 N N . MET A 1 135 ? -15.192 -1.463 -5.888 1 98.46 135 MET A N 1
ATOM 1137 C CA . MET A 1 135 ? -14.133 -2.121 -5.128 1 98.46 135 MET A CA 1
ATOM 1138 C C . MET A 1 135 ? -14.17 -3.631 -5.338 1 98.46 135 MET A C 1
ATOM 1140 O O . MET A 1 135 ? -13.15 -4.242 -5.664 1 98.46 135 MET A O 1
ATOM 1144 N N . PHE A 1 136 ? -15.318 -4.31 -5.222 1 98.65 136 PHE A N 1
ATOM 1145 C CA . PHE A 1 136 ? -15.393 -5.766 -5.233 1 98.65 136 PHE A CA 1
ATOM 1146 C C . PHE A 1 136 ? -15.085 -6.313 -6.621 1 98.65 136 PHE A C 1
ATOM 1148 O O . PHE A 1 136 ? -14.293 -7.247 -6.764 1 98.65 136 PHE A O 1
ATOM 1155 N N . PRO A 1 137 ? -15.643 -5.69 -7.7 1 98.18 137 PRO A N 1
ATOM 1156 C CA . PRO A 1 137 ? -15.219 -6.162 -9.02 1 98.18 137 PRO A CA 1
ATOM 1157 C C . PRO A 1 137 ? -13.731 -5.934 -9.278 1 98.18 137 PRO A C 1
ATOM 1159 O O . PRO A 1 137 ? -13.088 -6.739 -9.957 1 98.18 137 PRO A O 1
ATOM 1162 N N . MET A 1 138 ? -13.189 -4.885 -8.762 1 98.69 138 MET A N 1
ATOM 1163 C CA . MET A 1 138 ? -11.781 -4.572 -8.984 1 98.69 138 MET A CA 1
ATOM 1164 C C . MET A 1 138 ? -10.881 -5.6 -8.305 1 98.69 138 MET A C 1
ATOM 1166 O O . MET A 1 138 ? -9.804 -5.92 -8.812 1 98.69 138 MET A O 1
ATOM 1170 N N . LEU A 1 139 ? -11.33 -6.103 -7.172 1 98.75 139 LEU A N 1
ATOM 1171 C CA . LEU A 1 139 ? -10.568 -7.151 -6.502 1 98.75 139 LEU A CA 1
ATOM 1172 C C . LEU A 1 139 ? -10.494 -8.405 -7.366 1 98.75 139 LEU A C 1
ATOM 1174 O O . LEU A 1 139 ? -9.422 -8.995 -7.521 1 98.75 139 LEU A O 1
ATOM 1178 N N . ALA A 1 140 ? -11.622 -8.769 -7.901 1 98.45 140 ALA A N 1
ATOM 1179 C CA . ALA A 1 140 ? -11.651 -9.923 -8.795 1 98.45 140 ALA A CA 1
ATOM 1180 C C . ALA A 1 140 ? -10.82 -9.667 -10.049 1 98.45 140 ALA A C 1
ATOM 1182 O O . ALA A 1 140 ? -10.051 -10.53 -10.478 1 98.45 140 ALA A O 1
ATOM 1183 N N . LEU A 1 141 ? -10.962 -8.491 -10.584 1 98.55 141 LEU A N 1
ATOM 1184 C CA . LEU A 1 141 ? -10.233 -8.135 -11.796 1 98.55 141 LEU A CA 1
ATOM 1185 C C . LEU A 1 141 ? -8.728 -8.153 -11.55 1 98.55 141 LEU A C 1
ATOM 1187 O O . LEU A 1 141 ? -7.969 -8.687 -12.361 1 98.55 141 LEU A O 1
ATOM 1191 N N . HIS A 1 142 ? -8.271 -7.561 -10.473 1 98.72 142 HIS A N 1
ATOM 1192 C CA . HIS A 1 142 ? -6.846 -7.501 -10.167 1 98.72 142 HIS A CA 1
ATOM 1193 C C . HIS A 1 142 ? -6.257 -8.9 -10.013 1 98.72 142 HIS A C 1
ATOM 1195 O O . HIS A 1 142 ? -5.108 -9.139 -10.392 1 98.72 142 HIS A O 1
ATOM 1201 N N . SER A 1 143 ? -7.016 -9.799 -9.421 1 97.99 143 SER A N 1
ATOM 1202 C CA . SER A 1 143 ? -6.517 -11.15 -9.184 1 97.99 143 SER A CA 1
ATOM 1203 C C . SER A 1 143 ? -6.24 -11.875 -10.497 1 97.99 143 SER A C 1
ATOM 1205 O O . SER A 1 143 ? -5.383 -12.759 -10.555 1 97.99 143 SER A O 1
ATOM 1207 N N . LYS A 1 144 ? -6.903 -11.481 -11.606 1 97.26 144 LYS A N 1
ATOM 1208 C CA . LYS A 1 144 ? -6.758 -12.175 -12.882 1 97.26 144 LYS A CA 1
ATOM 1209 C C . LYS A 1 144 ? -6 -11.318 -13.892 1 97.26 144 LYS A C 1
ATOM 1211 O O . LYS A 1 144 ? -5.201 -11.834 -14.676 1 97.26 144 LYS A O 1
ATOM 1216 N N . ARG A 1 145 ? -6.261 -10.028 -13.867 1 98.19 145 ARG A N 1
ATOM 1217 C CA . ARG A 1 145 ? -5.667 -9.093 -14.817 1 98.19 145 ARG A CA 1
ATOM 1218 C C . ARG A 1 145 ? -5.147 -7.847 -14.106 1 98.19 145 ARG A C 1
ATOM 1220 O O . ARG A 1 145 ? -5.656 -6.745 -14.322 1 98.19 145 ARG A O 1
ATOM 1227 N N . PRO A 1 146 ? -4.083 -7.949 -13.429 1 98.03 146 PRO A N 1
ATOM 1228 C CA . PRO A 1 146 ? -3.586 -6.857 -12.589 1 98.03 146 PRO A CA 1
ATOM 1229 C C . PRO A 1 146 ? -3.237 -5.606 -13.393 1 98.03 146 PRO A C 1
ATOM 1231 O O . PRO A 1 146 ? -3.458 -4.486 -12.925 1 98.03 146 PRO A O 1
ATOM 1234 N N . ARG A 1 147 ? -2.69 -5.727 -14.617 1 97.25 147 ARG A N 1
ATOM 1235 C CA . ARG A 1 147 ? -2.329 -4.55 -15.402 1 97.25 147 ARG A CA 1
ATOM 1236 C C . ARG A 1 147 ? -3.556 -3.697 -15.706 1 97.25 147 ARG A C 1
ATOM 1238 O O . ARG A 1 147 ? -3.513 -2.471 -15.58 1 97.25 147 ARG A O 1
ATOM 1245 N N . THR A 1 148 ? -4.634 -4.345 -16.084 1 98.4 148 THR A N 1
ATOM 1246 C CA . THR A 1 148 ? -5.884 -3.648 -16.364 1 98.4 148 THR A CA 1
ATOM 1247 C C . THR A 1 148 ? -6.446 -3.013 -15.095 1 98.4 148 THR A C 1
ATOM 1249 O O . THR A 1 148 ? -6.942 -1.885 -15.126 1 98.4 148 THR A O 1
ATOM 1252 N N . ALA A 1 149 ? -6.309 -3.729 -14.036 1 98.56 149 ALA A N 1
ATOM 1253 C CA . ALA A 1 149 ? -6.816 -3.222 -12.764 1 98.56 149 ALA A CA 1
ATOM 1254 C C . ALA A 1 149 ? -6.064 -1.964 -12.336 1 98.56 149 ALA A C 1
ATOM 1256 O O . ALA A 1 149 ? -6.666 -1.017 -11.825 1 98.56 149 ALA A O 1
ATOM 1257 N N . TYR A 1 150 ? -4.771 -1.958 -12.583 1 98.05 150 TYR A N 1
ATOM 1258 C CA . TYR A 1 150 ? -3.989 -0.779 -12.229 1 98.05 150 TYR A CA 1
ATOM 1259 C C . TYR A 1 150 ? -4.416 0.427 -13.057 1 98.05 150 TYR A C 1
ATOM 1261 O O . TYR A 1 150 ? -4.62 1.517 -12.518 1 98.05 150 TYR A O 1
ATOM 1269 N N . ALA A 1 151 ? -4.537 0.227 -14.322 1 97.85 151 ALA A N 1
ATOM 1270 C CA . ALA A 1 151 ? -4.949 1.321 -15.198 1 97.85 151 ALA A CA 1
ATOM 1271 C C . ALA A 1 151 ? -6.319 1.86 -14.795 1 97.85 151 ALA A C 1
ATOM 1273 O O . ALA A 1 151 ? -6.504 3.073 -14.674 1 97.85 151 ALA A O 1
ATOM 1274 N N . LEU A 1 152 ? -7.214 0.971 -14.576 1 98.43 152 LEU A N 1
ATOM 1275 C CA . LEU A 1 152 ? -8.563 1.371 -14.191 1 98.43 152 LEU A CA 1
ATOM 1276 C C . LEU A 1 152 ? -8.561 2.04 -12.82 1 98.43 152 LEU A C 1
ATOM 1278 O O . LEU A 1 152 ? -9.335 2.968 -12.577 1 98.43 152 LEU A O 1
ATOM 1282 N N . SER A 1 153 ? -7.716 1.577 -11.931 1 98.12 153 SER A N 1
ATOM 1283 C CA . SER A 1 153 ? -7.636 2.172 -10.601 1 98.12 153 SER A CA 1
ATOM 1284 C C . SER A 1 153 ? -7.2 3.631 -10.674 1 98.12 153 SER A C 1
ATOM 1286 O O . SER A 1 153 ? -7.7 4.472 -9.923 1 98.12 153 SER A O 1
ATOM 1288 N N . VAL A 1 154 ? -6.236 3.896 -11.535 1 96.42 154 VAL A N 1
ATOM 1289 C CA . VAL A 1 154 ? -5.753 5.264 -11.69 1 96.42 154 VAL A CA 1
ATOM 1290 C C . VAL A 1 154 ? -6.877 6.153 -12.217 1 96.42 154 VAL A C 1
ATOM 1292 O O . VAL A 1 154 ? -7.085 7.262 -11.72 1 96.42 154 VAL A O 1
ATOM 1295 N N . VAL A 1 155 ? -7.604 5.662 -13.165 1 97.74 155 VAL A N 1
ATOM 1296 C CA . VAL A 1 155 ? -8.721 6.405 -13.738 1 97.74 155 VAL A CA 1
ATOM 1297 C C . VAL A 1 155 ? -9.794 6.63 -12.675 1 97.74 155 VAL A C 1
ATOM 1299 O O . VAL A 1 155 ? -10.264 7.754 -12.486 1 97.74 155 VAL A O 1
ATOM 1302 N N . CYS A 1 156 ? -10.138 5.571 -11.987 1 97.97 156 CYS A N 1
ATOM 1303 C CA . CYS A 1 156 ? -11.163 5.661 -10.954 1 97.97 156 CYS A CA 1
ATOM 1304 C C . CYS A 1 156 ? -10.747 6.634 -9.857 1 97.97 156 CYS A C 1
ATOM 1306 O O . CYS A 1 156 ? -11.552 7.452 -9.408 1 97.97 156 CYS A O 1
ATOM 1308 N N . ALA A 1 157 ? -9.502 6.518 -9.413 1 96.35 157 ALA A N 1
ATOM 1309 C CA . ALA A 1 157 ? -9.002 7.447 -8.404 1 96.35 157 ALA A CA 1
ATOM 1310 C C . ALA A 1 157 ? -9.12 8.892 -8.881 1 96.35 157 ALA A C 1
ATOM 1312 O O . ALA A 1 157 ? -9.537 9.77 -8.123 1 96.35 157 ALA A O 1
ATOM 1313 N N . GLY A 1 158 ? -8.748 9.134 -10.143 1 95.59 158 GLY A N 1
ATOM 1314 C CA . GLY A 1 158 ? -8.892 10.464 -10.714 1 95.59 158 GLY A CA 1
ATOM 1315 C C . GLY A 1 158 ? -10.324 10.964 -10.707 1 95.59 158 GLY A C 1
ATOM 1316 O O . GLY A 1 158 ? -10.582 12.116 -10.355 1 95.59 158 GLY A O 1
ATOM 1317 N N . VAL A 1 159 ? -11.239 10.126 -11.033 1 97.64 159 VAL A N 1
ATOM 1318 C CA . VAL A 1 159 ? -12.653 10.481 -11.073 1 97.64 159 VAL A CA 1
ATOM 1319 C C . VAL A 1 159 ? -13.136 10.846 -9.671 1 97.64 159 VAL A C 1
ATOM 1321 O O . VAL A 1 159 ? -13.805 11.864 -9.483 1 97.64 159 VAL A O 1
ATOM 1324 N N . TRP A 1 160 ? -12.792 10.055 -8.65 1 97.54 160 TRP A N 1
ATOM 1325 C CA . TRP A 1 160 ? -13.213 10.33 -7.28 1 97.54 160 TRP A CA 1
ATOM 1326 C C . TRP A 1 160 ? -12.635 11.652 -6.788 1 97.54 160 TRP A C 1
ATOM 1328 O O . TRP A 1 160 ? -13.323 12.427 -6.118 1 97.54 160 TRP A O 1
ATOM 1338 N N . LEU A 1 161 ? -11.351 11.909 -7.135 1 95.45 161 LEU A N 1
ATOM 1339 C CA . LEU A 1 161 ? -10.695 13.135 -6.692 1 95.45 161 LEU A CA 1
ATOM 1340 C C . LEU A 1 161 ? -11.367 14.361 -7.301 1 95.45 161 LEU A C 1
ATOM 1342 O O . LEU A 1 161 ? -11.537 15.38 -6.627 1 95.45 161 LEU A O 1
ATOM 1346 N N . VAL A 1 162 ? -11.742 14.222 -8.571 1 96.21 162 VAL A N 1
ATOM 1347 C CA . VAL A 1 162 ? -12.397 15.327 -9.263 1 96.21 162 VAL A CA 1
ATOM 1348 C C . VAL A 1 162 ? -13.822 15.493 -8.74 1 96.21 162 VAL A C 1
ATOM 1350 O O . VAL A 1 162 ? -14.259 16.61 -8.454 1 96.21 162 VAL A O 1
ATOM 1353 N N . LEU A 1 163 ? -14.507 14.469 -8.553 1 97.12 163 LEU A N 1
ATOM 1354 C CA . LEU A 1 163 ? -15.9 14.482 -8.119 1 97.12 163 LEU A CA 1
ATOM 1355 C C . LEU A 1 163 ? -16.035 15.125 -6.743 1 97.12 163 LEU A C 1
ATOM 1357 O O . LEU A 1 163 ? -16.998 15.851 -6.484 1 97.12 163 LEU A O 1
ATOM 1361 N N . PHE A 1 164 ? -15.067 14.894 -5.909 1 97.57 164 PHE A N 1
ATOM 1362 C CA . PHE A 1 164 ? -15.169 15.4 -4.545 1 97.57 164 PHE A CA 1
ATOM 1363 C C . PHE A 1 164 ? -14.258 16.605 -4.345 1 97.57 164 PHE A C 1
ATOM 1365 O O . PHE A 1 164 ? -14.068 17.067 -3.218 1 97.57 164 PHE A O 1
ATOM 1372 N N . ARG A 1 165 ? -13.642 17.159 -5.344 1 96.02 165 ARG A N 1
ATOM 1373 C CA . ARG A 1 165 ? -12.806 18.355 -5.341 1 96.02 165 ARG A CA 1
ATOM 1374 C C . ARG A 1 165 ? -11.757 18.286 -4.236 1 96.02 165 ARG A C 1
ATOM 1376 O O . ARG A 1 165 ? -11.618 19.222 -3.445 1 96.02 165 ARG A O 1
ATOM 1383 N N . VAL A 1 166 ? -11.096 17.084 -4.177 1 94.12 166 VAL A N 1
ATOM 1384 C CA . VAL A 1 166 ? -10.057 16.917 -3.166 1 94.12 166 VAL A CA 1
ATOM 1385 C C . VAL A 1 166 ? -8.884 17.845 -3.471 1 94.12 166 VAL A C 1
ATOM 1387 O O . VAL A 1 166 ? -8.335 17.819 -4.575 1 94.12 166 VAL A O 1
ATOM 1390 N N . PRO A 1 167 ? -8.505 18.636 -2.536 1 89.63 167 PRO A N 1
ATOM 1391 C CA . PRO A 1 167 ? -7.39 19.554 -2.78 1 89.63 167 PRO A CA 1
ATOM 1392 C C . PRO A 1 167 ? -6.033 18.855 -2.753 1 89.63 167 PRO A C 1
ATOM 1394 O O . PRO A 1 167 ? -5.587 18.406 -1.693 1 89.63 167 PRO A O 1
ATOM 1397 N N . LEU A 1 168 ? -5.379 18.658 -3.836 1 78.61 168 LEU A N 1
ATOM 1398 C CA . LEU A 1 168 ? -4.088 17.983 -3.916 1 78.61 168 LEU A CA 1
ATOM 1399 C C . LEU A 1 168 ? -2.945 18.993 -3.91 1 78.61 168 LEU A C 1
ATOM 1401 O O . LEU A 1 168 ? -1.783 18.622 -4.09 1 78.61 168 LEU A O 1
ATOM 1405 N N . LEU A 1 169 ? -3.18 20.263 -3.911 1 65.48 169 LEU A N 1
ATOM 1406 C CA . LEU A 1 169 ? -2.165 21.31 -3.932 1 65.48 169 LEU A CA 1
ATOM 1407 C C . LEU A 1 169 ? -1.941 21.879 -2.535 1 65.48 169 LEU A C 1
ATOM 1409 O O . LEU A 1 169 ? -2.869 21.929 -1.725 1 65.48 169 LEU A O 1
ATOM 1413 N N . MET B 1 1 ? 12.017 18.566 -13.27 1 78.94 1 MET B N 1
ATOM 1414 C CA . MET B 1 1 ? 12.68 17.745 -14.279 1 78.94 1 MET B CA 1
ATOM 1415 C C . MET B 1 1 ? 13.508 16.643 -13.626 1 78.94 1 MET B C 1
ATOM 1417 O O . MET B 1 1 ? 13.451 15.486 -14.045 1 78.94 1 MET B O 1
ATOM 1421 N N . MET B 1 2 ? 14.046 16.935 -12.494 1 87.59 2 MET B N 1
ATOM 1422 C CA . MET B 1 2 ? 14.981 15.995 -11.882 1 87.59 2 MET B CA 1
ATOM 1423 C C . MET B 1 2 ? 14.26 14.734 -11.419 1 87.59 2 MET B C 1
ATOM 1425 O O . MET B 1 2 ? 14.684 13.62 -11.732 1 87.59 2 MET B O 1
ATOM 1429 N N . HIS B 1 3 ? 13.139 14.876 -10.9 1 90.27 3 HIS B N 1
ATOM 1430 C CA . HIS B 1 3 ? 12.424 13.719 -10.375 1 90.27 3 HIS B CA 1
ATOM 1431 C C . HIS B 1 3 ? 11.902 12.835 -11.503 1 90.27 3 HIS B C 1
ATOM 1433 O O . HIS B 1 3 ? 12.001 11.607 -11.432 1 90.27 3 HIS B O 1
ATOM 1439 N N . ILE B 1 4 ? 11.461 13.45 -12.546 1 90.57 4 ILE B N 1
ATOM 1440 C CA . ILE B 1 4 ? 10.948 12.715 -13.697 1 90.57 4 ILE B CA 1
ATOM 1441 C C . ILE B 1 4 ? 12.097 12 -14.406 1 90.57 4 ILE B C 1
ATOM 1443 O O . ILE B 1 4 ? 11.937 10.871 -14.876 1 90.57 4 ILE B O 1
ATOM 1447 N N . GLY B 1 5 ? 13.188 12.684 -14.461 1 91.55 5 GLY B N 1
ATOM 1448 C CA . GLY B 1 5 ? 14.355 12.116 -15.117 1 91.55 5 GLY B CA 1
ATOM 1449 C C . GLY B 1 5 ? 14.832 10.828 -14.475 1 91.55 5 GLY B C 1
ATOM 1450 O O . GLY B 1 5 ? 15.173 9.869 -15.171 1 91.55 5 GLY B O 1
ATOM 1451 N N . VAL B 1 6 ? 14.833 10.818 -13.171 1 92.23 6 VAL B N 1
ATOM 1452 C CA . VAL B 1 6 ? 15.325 9.641 -12.461 1 92.23 6 VAL B CA 1
ATOM 1453 C C . VAL B 1 6 ? 14.373 8.468 -12.684 1 92.23 6 VAL B C 1
ATOM 1455 O O . VAL B 1 6 ? 14.813 7.337 -12.904 1 92.23 6 VAL B O 1
ATOM 1458 N N . VAL B 1 7 ? 13.118 8.671 -12.67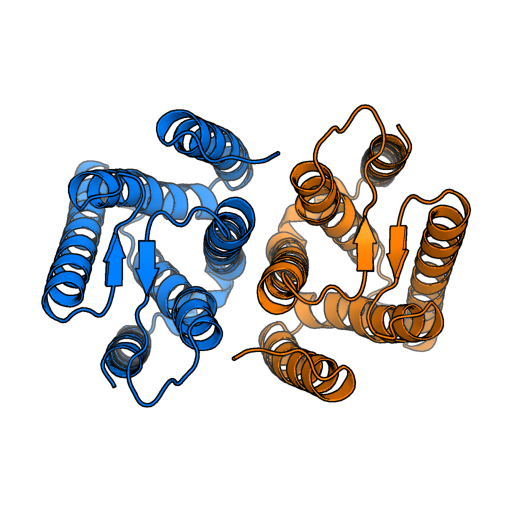1 1 94.68 7 VAL B N 1
ATOM 1459 C CA . VAL B 1 7 ? 12.129 7.62 -12.887 1 94.68 7 VAL B CA 1
ATOM 1460 C C . VAL B 1 7 ? 12.199 7.134 -14.333 1 94.68 7 VAL B C 1
ATOM 1462 O O . VAL B 1 7 ? 12.131 5.931 -14.594 1 94.68 7 VAL B O 1
ATOM 1465 N N . ALA B 1 8 ? 12.363 8.056 -15.242 1 95.85 8 ALA B N 1
ATOM 1466 C CA . ALA B 1 8 ? 12.509 7.692 -16.649 1 95.85 8 ALA B CA 1
ATOM 1467 C C . ALA B 1 8 ? 13.745 6.823 -16.866 1 95.85 8 ALA B C 1
ATOM 1469 O O . ALA B 1 8 ? 13.698 5.842 -17.611 1 95.85 8 ALA B O 1
ATOM 1470 N N . ALA B 1 9 ? 14.784 7.225 -16.246 1 95.95 9 ALA B N 1
ATOM 1471 C CA . ALA B 1 9 ? 16.011 6.439 -16.347 1 95.95 9 ALA B CA 1
ATOM 1472 C C . ALA B 1 9 ? 15.796 5.018 -15.836 1 95.95 9 ALA B C 1
ATOM 1474 O O . ALA B 1 9 ? 16.249 4.053 -16.456 1 95.95 9 ALA B O 1
ATOM 1475 N N . LEU B 1 10 ? 15.1 4.912 -14.729 1 96.56 10 LEU B N 1
ATOM 1476 C CA . LEU B 1 10 ? 14.834 3.597 -14.157 1 96.56 10 LEU B CA 1
ATOM 1477 C C . LEU B 1 10 ? 13.94 2.774 -15.079 1 96.56 10 LEU B C 1
ATOM 1479 O O . LEU B 1 10 ? 14.105 1.556 -15.187 1 96.56 10 LEU B O 1
ATOM 1483 N N . LEU B 1 11 ? 12.983 3.434 -15.712 1 97.29 11 LEU B N 1
ATOM 1484 C CA . LEU B 1 11 ? 12.116 2.757 -16.671 1 97.29 11 LEU B CA 1
ATOM 1485 C C . LEU B 1 11 ? 12.928 2.184 -17.828 1 97.29 11 LEU B C 1
ATOM 1487 O O . LEU B 1 11 ? 12.731 1.032 -18.219 1 97.29 11 LEU B O 1
ATOM 1491 N N . VAL B 1 12 ? 13.829 2.914 -18.322 1 97.44 12 VAL B N 1
ATOM 1492 C CA . VAL B 1 12 ? 14.669 2.5 -19.441 1 97.44 12 VAL B CA 1
ATOM 1493 C C . VAL B 1 12 ? 15.581 1.355 -19.008 1 97.44 12 VAL B C 1
ATOM 1495 O O . VAL B 1 12 ? 15.746 0.374 -19.737 1 97.44 12 VAL B O 1
ATOM 1498 N N . ILE B 1 13 ? 16.151 1.498 -17.834 1 97.32 13 ILE B N 1
ATOM 1499 C CA . ILE B 1 13 ? 17.063 0.469 -17.345 1 97.32 13 ILE B CA 1
ATOM 1500 C C . ILE B 1 13 ? 16.305 -0.842 -17.151 1 97.32 13 ILE B C 1
ATOM 1502 O O . ILE B 1 13 ? 16.803 -1.913 -17.507 1 97.32 13 ILE B O 1
ATOM 1506 N N . ASN B 1 14 ? 15.127 -0.776 -16.565 1 97.27 14 ASN B N 1
ATOM 1507 C CA . ASN B 1 14 ? 14.309 -1.973 -16.405 1 97.27 14 ASN B CA 1
ATOM 1508 C C . ASN B 1 14 ? 13.976 -2.609 -17.751 1 97.27 14 ASN B C 1
ATOM 1510 O O . ASN B 1 14 ? 13.958 -3.834 -17.876 1 97.27 14 ASN B O 1
ATOM 1514 N N . TRP B 1 15 ? 13.703 -1.758 -18.711 1 97.01 15 TRP B N 1
ATOM 1515 C CA . TRP B 1 15 ? 13.396 -2.24 -20.054 1 97.01 15 TRP B CA 1
ATOM 1516 C C . TRP B 1 15 ? 14.616 -2.9 -20.688 1 97.01 15 TRP B C 1
ATOM 1518 O O . TRP B 1 15 ? 14.533 -4.025 -21.185 1 97.01 15 TRP B O 1
ATOM 1528 N N . LYS B 1 16 ? 15.728 -2.307 -20.641 1 97.63 16 LYS B N 1
ATOM 1529 C CA . LYS B 1 16 ? 16.956 -2.796 -21.26 1 97.63 16 LYS B CA 1
ATOM 1530 C C . LYS B 1 16 ? 17.418 -4.099 -20.612 1 97.63 16 LYS B C 1
ATOM 1532 O O . LYS B 1 16 ? 17.979 -4.967 -21.283 1 97.63 16 LYS B O 1
ATOM 1537 N N . GLN B 1 17 ? 17.155 -4.164 -19.387 1 97.32 17 GLN B N 1
ATOM 1538 C CA . GLN B 1 17 ? 17.593 -5.347 -18.654 1 97.32 17 GLN B CA 1
ATOM 1539 C C . GLN B 1 17 ? 16.512 -6.424 -18.653 1 97.32 17 GLN B C 1
ATOM 1541 O O . GLN B 1 17 ? 16.618 -7.416 -17.928 1 97.32 17 GLN B O 1
ATOM 1546 N N . ALA B 1 18 ? 15.438 -6.166 -19.303 1 96.75 18 ALA B N 1
ATOM 1547 C CA . ALA B 1 18 ? 14.332 -7.109 -19.446 1 96.75 18 ALA B CA 1
ATOM 1548 C C . ALA B 1 18 ? 13.746 -7.478 -18.086 1 96.75 18 ALA B C 1
ATOM 1550 O O . ALA B 1 18 ? 13.317 -8.615 -17.876 1 96.75 18 ALA B O 1
ATOM 1551 N N . ALA B 1 19 ? 13.839 -6.578 -17.187 1 97.04 19 ALA B N 1
ATOM 1552 C CA . ALA B 1 19 ? 13.335 -6.836 -15.841 1 97.04 19 ALA B CA 1
ATOM 1553 C C . ALA B 1 19 ? 11.814 -6.951 -15.837 1 97.04 19 ALA B C 1
ATOM 1555 O O . ALA B 1 19 ? 11.243 -7.698 -15.039 1 97.04 19 ALA B O 1
ATOM 1556 N N . PHE B 1 20 ? 11.147 -6.291 -16.774 1 96.64 20 PHE B N 1
ATOM 1557 C CA . PHE B 1 20 ? 9.69 -6.28 -16.84 1 96.64 20 PHE B CA 1
ATOM 1558 C C . PHE B 1 20 ? 9.149 -7.682 -17.092 1 96.64 20 PHE B C 1
ATOM 1560 O O . PHE B 1 20 ? 8.02 -7.995 -16.708 1 96.64 20 PHE B O 1
ATOM 1567 N N . ALA B 1 21 ? 9.934 -8.539 -17.595 1 97.1 21 ALA B N 1
ATOM 1568 C CA . ALA B 1 21 ? 9.515 -9.906 -17.891 1 97.1 21 ALA B CA 1
ATOM 1569 C C . ALA B 1 21 ? 9.307 -10.706 -16.608 1 97.1 21 ALA B C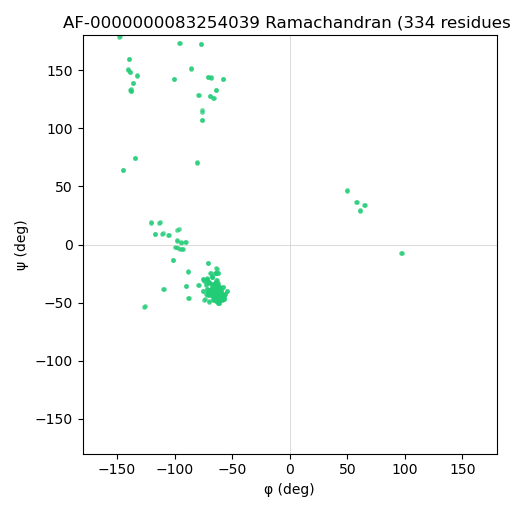 1
ATOM 1571 O O . ALA B 1 21 ? 8.594 -11.712 -16.605 1 97.1 21 ALA B O 1
ATOM 1572 N N . LYS B 1 22 ? 9.846 -10.172 -15.521 1 96.93 22 LYS B N 1
ATOM 1573 C CA . LYS B 1 22 ? 9.805 -10.916 -14.265 1 96.93 22 LYS B CA 1
ATOM 1574 C C . LYS B 1 22 ? 8.861 -10.255 -13.266 1 96.93 22 LYS B C 1
ATOM 1576 O O . LYS B 1 22 ? 8.813 -10.646 -12.097 1 96.93 22 LYS B O 1
ATOM 1581 N N . TRP B 1 23 ? 8.108 -9.296 -13.68 1 96.09 23 TRP B N 1
ATOM 1582 C CA . TRP B 1 23 ? 7.338 -8.483 -12.743 1 96.09 23 TRP B CA 1
ATOM 1583 C C . TRP B 1 23 ? 6.3 -9.33 -12.014 1 96.09 23 TRP B C 1
ATOM 1585 O O . TRP B 1 23 ? 6.035 -9.113 -10.829 1 96.09 23 TRP B O 1
ATOM 1595 N N . ARG B 1 24 ? 5.742 -10.432 -12.647 1 95.48 24 ARG B N 1
ATOM 1596 C CA . ARG B 1 24 ? 4.706 -11.245 -12.018 1 95.48 24 ARG B CA 1
ATOM 1597 C C . ARG B 1 24 ? 5.276 -12.061 -10.863 1 95.48 24 ARG B C 1
ATOM 1599 O O . ARG B 1 24 ? 4.601 -12.275 -9.854 1 95.48 24 ARG B O 1
ATOM 1606 N N . SER B 1 25 ? 6.528 -12.434 -11.049 1 96.12 25 SER B N 1
ATOM 1607 C CA . SER B 1 25 ? 7.176 -13.239 -10.019 1 96.12 25 SER B CA 1
ATOM 1608 C C . SER B 1 25 ? 7.408 -12.428 -8.748 1 96.12 25 SER B C 1
ATOM 1610 O O . SER B 1 25 ? 7.423 -12.982 -7.646 1 96.12 25 SER B O 1
ATOM 1612 N N . TYR B 1 26 ? 7.496 -11.111 -8.892 1 97.98 26 TYR B N 1
ATOM 1613 C CA . TYR B 1 26 ? 7.836 -10.278 -7.744 1 97.98 26 TYR B CA 1
ATOM 1614 C C . TYR B 1 26 ? 6.729 -9.271 -7.454 1 97.98 26 TYR B C 1
ATOM 1616 O O . TYR B 1 26 ? 6.963 -8.256 -6.793 1 97.98 26 TYR B O 1
ATOM 1624 N N . HIS B 1 27 ? 5.576 -9.587 -7.98 1 98.41 27 HIS B N 1
ATOM 1625 C CA . HIS B 1 27 ? 4.442 -8.671 -7.923 1 98.41 27 HIS B CA 1
ATOM 1626 C C . HIS B 1 27 ? 4.098 -8.308 -6.483 1 98.41 27 HIS B C 1
ATOM 1628 O O . HIS B 1 27 ? 3.94 -7.129 -6.156 1 98.41 27 HIS B O 1
ATOM 1634 N N . ALA B 1 28 ? 4.018 -9.286 -5.616 1 98.51 28 ALA B N 1
ATOM 1635 C CA . ALA B 1 28 ? 3.669 -9.04 -4.219 1 98.51 28 ALA B CA 1
ATOM 1636 C C . ALA B 1 28 ? 4.734 -8.19 -3.53 1 98.51 28 ALA B C 1
ATOM 1638 O O . ALA B 1 28 ? 4.411 -7.298 -2.743 1 98.51 28 ALA B O 1
ATOM 1639 N N . THR B 1 29 ? 5.987 -8.4 -3.842 1 98.78 29 THR B N 1
ATOM 1640 C CA . THR B 1 29 ? 7.067 -7.657 -3.203 1 98.78 29 THR B CA 1
ATOM 1641 C C . THR B 1 29 ? 7.101 -6.215 -3.702 1 98.78 29 THR B C 1
ATOM 1643 O O . THR B 1 29 ? 7.413 -5.296 -2.942 1 98.78 29 THR B O 1
ATOM 1646 N N . ILE B 1 30 ? 6.762 -6.046 -4.95 1 98.63 30 ILE B N 1
ATOM 1647 C CA . ILE B 1 30 ? 6.635 -4.703 -5.506 1 98.63 30 ILE B CA 1
ATOM 1648 C C . ILE B 1 30 ? 5.571 -3.925 -4.736 1 98.63 30 ILE B C 1
ATOM 1650 O O . ILE B 1 30 ? 5.801 -2.784 -4.327 1 98.63 30 ILE B O 1
ATOM 1654 N N . LEU B 1 31 ? 4.471 -4.578 -4.479 1 98.76 31 LEU B N 1
ATOM 1655 C CA . LEU B 1 31 ? 3.399 -3.927 -3.736 1 98.76 31 LEU B CA 1
ATOM 1656 C C . LEU B 1 31 ? 3.777 -3.762 -2.268 1 98.76 31 LEU B C 1
ATOM 1658 O O . LEU B 1 31 ? 3.376 -2.789 -1.624 1 98.76 31 LEU B O 1
ATOM 1662 N N . TYR B 1 32 ? 4.585 -4.687 -1.807 1 98.82 32 TYR B N 1
ATOM 1663 C CA . TYR B 1 32 ? 5.066 -4.639 -0.431 1 98.82 32 TYR B CA 1
ATOM 1664 C C . TYR B 1 32 ? 5.847 -3.357 -0.171 1 98.82 32 TYR B C 1
ATOM 1666 O O . TYR B 1 32 ? 5.613 -2.671 0.827 1 98.82 32 TYR B O 1
ATOM 1674 N N . ILE B 1 33 ? 6.72 -3.006 -1.014 1 98.77 33 ILE B N 1
ATOM 1675 C CA . ILE B 1 33 ? 7.527 -1.814 -0.776 1 98.77 33 ILE B CA 1
ATOM 1676 C C . ILE B 1 33 ? 6.655 -0.566 -0.903 1 98.77 33 ILE B C 1
ATOM 1678 O O . ILE B 1 33 ? 6.869 0.422 -0.198 1 98.77 33 ILE B O 1
ATOM 1682 N N . ILE B 1 34 ? 5.653 -0.62 -1.778 1 98.71 34 ILE B N 1
ATOM 1683 C CA . ILE B 1 34 ? 4.707 0.483 -1.902 1 98.71 34 ILE B CA 1
ATOM 1684 C C . ILE B 1 34 ? 3.944 0.658 -0.591 1 98.71 34 ILE B C 1
ATOM 1686 O O . ILE B 1 34 ? 3.802 1.778 -0.094 1 98.71 34 ILE B O 1
ATOM 1690 N N . VAL B 1 35 ? 3.515 -0.444 -0.03 1 98.68 35 VAL B N 1
ATOM 1691 C CA . VAL B 1 35 ? 2.786 -0.418 1.234 1 98.68 35 VAL B CA 1
ATOM 1692 C C . VAL B 1 35 ? 3.668 0.18 2.327 1 98.68 35 VAL B C 1
ATOM 1694 O O . VAL B 1 35 ? 3.214 1.016 3.112 1 98.68 35 VAL B O 1
ATOM 1697 N N . CYS B 1 36 ? 4.898 -0.256 2.336 1 98.29 36 CYS B N 1
ATOM 1698 C CA . CYS B 1 36 ? 5.818 0.251 3.348 1 98.29 36 CYS B CA 1
ATOM 1699 C C . CYS B 1 36 ? 5.989 1.76 3.222 1 98.29 36 CYS B C 1
ATOM 1701 O O . CYS B 1 36 ? 5.937 2.481 4.22 1 98.29 36 CYS B O 1
ATOM 1703 N N . ASP B 1 37 ? 6.13 2.198 2.022 1 97.89 37 ASP B N 1
ATOM 1704 C CA . ASP B 1 37 ? 6.366 3.622 1.802 1 97.89 37 ASP B CA 1
ATOM 1705 C C . ASP B 1 37 ? 5.11 4.438 2.096 1 97.89 37 ASP B C 1
ATOM 1707 O O . ASP B 1 37 ? 5.187 5.51 2.701 1 97.89 37 ASP B O 1
ATOM 1711 N N . LEU B 1 38 ? 3.989 3.95 1.692 1 97.51 38 LEU B N 1
ATOM 1712 C CA . LEU B 1 38 ? 2.741 4.657 1.957 1 97.51 38 LEU B CA 1
ATOM 1713 C C . LEU B 1 38 ? 2.445 4.694 3.453 1 97.51 38 LEU B C 1
ATOM 1715 O O . LEU B 1 38 ? 1.889 5.673 3.956 1 97.51 38 LEU B O 1
ATOM 1719 N N . THR B 1 39 ? 2.742 3.629 4.108 1 96.54 39 THR B N 1
ATOM 1720 C CA . THR B 1 39 ? 2.565 3.602 5.556 1 96.54 39 TH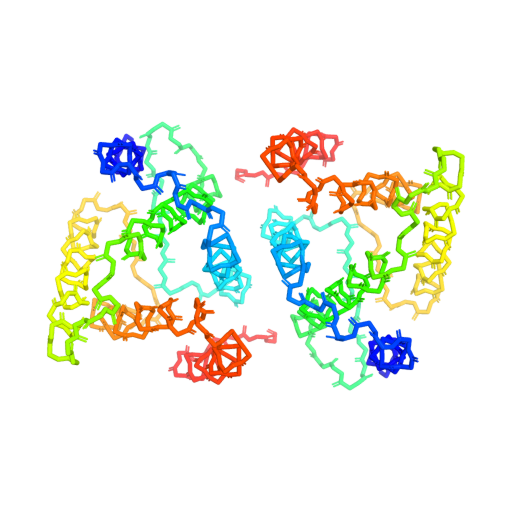R B CA 1
ATOM 1721 C C . THR B 1 39 ? 3.446 4.65 6.228 1 96.54 39 THR B C 1
ATOM 1723 O O . THR B 1 39 ? 3.016 5.317 7.171 1 96.54 39 THR B O 1
ATOM 1726 N N . TYR B 1 40 ? 4.639 4.833 5.734 1 95.4 40 TYR B N 1
ATOM 1727 C CA . TYR B 1 40 ? 5.517 5.889 6.224 1 95.4 40 TYR B CA 1
ATOM 1728 C C . TYR B 1 40 ? 4.871 7.259 6.053 1 95.4 40 TYR B C 1
ATOM 1730 O O . TYR B 1 40 ? 4.845 8.062 6.989 1 95.4 40 TYR B O 1
ATOM 1738 N N . HIS B 1 41 ? 4.34 7.506 4.877 1 93.67 41 HIS B N 1
ATOM 1739 C CA . HIS B 1 41 ? 3.753 8.813 4.602 1 93.67 41 HIS B CA 1
ATOM 1740 C C . HIS B 1 41 ? 2.5 9.041 5.44 1 93.67 41 HIS B C 1
ATOM 1742 O O . HIS B 1 41 ? 2.189 10.177 5.804 1 93.67 41 HIS B O 1
ATOM 1748 N N . TYR B 1 42 ? 1.902 7.938 5.749 1 92.97 42 TYR B N 1
ATOM 1749 C CA . TYR B 1 42 ? 0.727 8.04 6.606 1 92.97 42 TYR B CA 1
ATOM 1750 C C . TYR B 1 42 ? 1.126 8.34 8.046 1 92.97 42 TYR B C 1
ATOM 1752 O O . TYR B 1 42 ? 0.605 9.274 8.659 1 92.97 42 TYR B O 1
ATOM 1760 N N . LEU B 1 43 ? 2.065 7.658 8.596 1 92.33 43 LEU B N 1
ATOM 1761 C CA . LEU B 1 43 ? 2.449 7.742 10.001 1 92.33 43 LEU B CA 1
ATOM 1762 C C . LEU B 1 43 ? 3.234 9.021 10.274 1 92.33 43 LEU B C 1
ATOM 1764 O O . LEU B 1 43 ? 3.142 9.59 11.364 1 92.33 43 LEU B O 1
ATOM 1768 N N . CYS B 1 44 ? 3.942 9.466 9.235 1 93.1 44 CYS B N 1
ATOM 1769 C CA . CYS B 1 44 ? 4.843 10.594 9.444 1 93.1 44 CYS B CA 1
ATOM 1770 C C . CYS B 1 44 ? 4.354 11.829 8.695 1 93.1 44 CYS B C 1
ATOM 1772 O O . CYS B 1 44 ? 5.13 12.749 8.434 1 93.1 44 CYS B O 1
ATOM 1774 N N . SER B 1 45 ? 3.125 11.805 8.357 1 88.59 45 SER B N 1
ATOM 1775 C CA . SER B 1 45 ? 2.553 12.882 7.555 1 88.59 45 SER B CA 1
ATOM 1776 C C . SER B 1 45 ? 2.784 14.24 8.208 1 88.59 45 SER B C 1
ATOM 1778 O O . SER B 1 45 ? 3.096 15.218 7.525 1 88.59 45 SER B O 1
ATOM 1780 N N . ARG B 1 46 ? 2.677 14.374 9.497 1 88.96 46 ARG B N 1
ATOM 1781 C CA . ARG B 1 46 ? 2.823 15.644 10.2 1 88.96 46 ARG B CA 1
ATOM 1782 C C . ARG B 1 46 ? 4.214 15.774 10.812 1 88.96 46 ARG B C 1
ATOM 1784 O O . ARG B 1 46 ? 4.546 16.808 11.395 1 88.96 46 ARG B O 1
ATOM 1791 N N . TYR B 1 47 ? 4.99 14.769 10.66 1 94.57 47 TYR B N 1
ATOM 1792 C CA . TYR B 1 47 ? 6.333 14.692 11.223 1 94.57 47 TYR B CA 1
ATOM 1793 C C . TYR B 1 47 ? 7.277 13.951 10.284 1 94.57 47 TYR B C 1
ATOM 1795 O O . TYR B 1 47 ? 7.804 12.892 10.631 1 94.57 47 TYR B O 1
ATOM 1803 N N . PRO B 1 48 ? 7.499 14.512 9.133 1 94.96 48 PRO B N 1
ATOM 1804 C CA . PRO B 1 48 ? 8.266 13.794 8.112 1 94.96 48 PRO B CA 1
ATOM 1805 C C . PRO B 1 48 ? 9.748 13.679 8.461 1 94.96 48 PRO B C 1
ATOM 1807 O O . PRO B 1 48 ? 10.33 14.614 9.016 1 94.96 48 PRO B O 1
ATOM 1810 N N . LEU B 1 49 ? 10.319 12.636 8.141 1 97.08 49 LEU B N 1
ATOM 1811 C CA . LEU B 1 49 ? 11.756 12.425 8.281 1 97.08 49 LEU B CA 1
ATOM 1812 C C . LEU B 1 49 ? 12.495 12.861 7.02 1 97.08 49 LEU B C 1
ATOM 1814 O O . LEU B 1 49 ? 13.619 13.361 7.095 1 97.08 49 LEU B O 1
ATOM 1818 N N . TRP B 1 50 ? 11.906 12.658 5.855 1 96.03 50 TRP B N 1
ATOM 1819 C CA . TRP B 1 50 ? 12.387 13.171 4.577 1 96.03 50 TRP B CA 1
ATOM 1820 C C . TRP B 1 50 ? 11.226 13.64 3.706 1 96.03 50 TRP B C 1
ATOM 1822 O O . TRP B 1 50 ? 10.107 13.136 3.829 1 96.03 50 TRP B O 1
ATOM 1832 N N . VAL B 1 51 ? 11.473 14.574 2.894 1 94.11 51 VAL B N 1
ATOM 1833 C CA . VAL B 1 51 ? 10.467 15.12 1.989 1 94.11 51 VAL B CA 1
ATOM 1834 C C . VAL B 1 51 ? 11.084 15.362 0.614 1 94.11 51 VAL B C 1
ATOM 1836 O O . VAL B 1 51 ? 12.209 15.856 0.51 1 94.11 51 VAL B O 1
ATOM 1839 N N . TYR B 1 52 ? 10.403 14.933 -0.381 1 92.55 52 TYR B N 1
ATOM 1840 C CA . TYR B 1 52 ? 10.793 15.298 -1.738 1 92.55 52 TYR B CA 1
ATOM 1841 C C . TYR B 1 52 ? 10.34 16.713 -2.074 1 92.55 52 TYR B C 1
ATOM 1843 O O . TYR B 1 52 ? 9.158 17.04 -1.945 1 92.55 52 TYR B O 1
ATOM 1851 N N . GLU B 1 53 ? 11.276 17.405 -2.531 1 89.61 53 GLU B N 1
ATOM 1852 C CA . GLU B 1 53 ? 10.973 18.804 -2.815 1 89.61 53 GLU B CA 1
ATOM 1853 C C . GLU B 1 53 ? 10.379 18.968 -4.212 1 89.61 53 GLU B C 1
ATOM 1855 O O . GLU B 1 53 ? 10.683 18.188 -5.116 1 89.61 53 GLU B O 1
ATOM 1860 N N . LEU B 1 54 ? 9.605 19.989 -4.253 1 81.39 54 LEU B N 1
ATOM 1861 C CA . LEU B 1 54 ? 8.922 20.296 -5.505 1 81.39 54 LEU B CA 1
ATOM 1862 C C . LEU B 1 54 ? 9.915 20.765 -6.564 1 81.39 54 LEU B C 1
ATOM 1864 O O . LEU B 1 54 ? 10.79 21.586 -6.281 1 81.39 54 LEU B O 1
ATOM 1868 N N . HIS B 1 55 ? 9.803 20.132 -7.6 1 80.69 55 HIS B N 1
ATOM 1869 C CA . HIS B 1 55 ? 10.549 20.603 -8.761 1 80.69 55 HIS B CA 1
ATOM 1870 C C . HIS B 1 55 ? 9.687 20.574 -10.019 1 80.69 55 HIS B C 1
ATOM 1872 O O . HIS B 1 55 ? 8.878 19.662 -10.202 1 80.69 55 HIS B O 1
ATOM 1878 N N . ARG B 1 56 ? 9.895 21.601 -10.715 1 79.27 56 ARG B N 1
ATOM 1879 C CA . ARG B 1 56 ? 9.171 21.651 -11.981 1 79.27 56 ARG B CA 1
ATOM 1880 C C . ARG B 1 56 ? 9.511 20.447 -12.854 1 79.27 56 ARG B C 1
ATOM 1882 O O . ARG B 1 56 ? 10.647 19.967 -12.844 1 79.27 56 ARG B O 1
ATOM 1889 N N . PRO B 1 57 ? 8.537 19.984 -13.518 1 79.28 57 PRO B N 1
ATOM 1890 C CA . PRO B 1 57 ? 7.182 20.452 -13.818 1 79.28 57 PRO B CA 1
ATOM 1891 C C . PRO B 1 57 ? 6.145 19.934 -12.824 1 79.28 57 PRO B C 1
ATOM 1893 O O . PRO B 1 57 ? 4.97 20.304 -12.902 1 79.28 57 PRO B O 1
ATOM 1896 N N . ILE B 1 58 ? 6.614 19.098 -11.933 1 75.53 58 ILE B N 1
ATOM 1897 C CA . ILE B 1 58 ? 5.648 18.6 -10.96 1 75.53 58 ILE B CA 1
ATOM 1898 C C . ILE B 1 58 ? 5.355 19.683 -9.923 1 75.53 58 ILE B C 1
ATOM 1900 O O . ILE B 1 58 ? 6.256 20.123 -9.205 1 75.53 58 ILE B O 1
ATOM 1904 N N . GLY B 1 59 ? 4.185 20.131 -9.942 1 76.02 59 GLY B N 1
ATOM 1905 C CA . GLY B 1 59 ? 3.826 21.269 -9.111 1 76.02 59 GLY B CA 1
ATOM 1906 C C . GLY B 1 59 ? 3.185 20.869 -7.795 1 76.02 59 GLY B C 1
ATOM 1907 O O . GLY B 1 59 ? 2.55 21.692 -7.132 1 76.02 59 GLY B O 1
ATOM 1908 N N . SER B 1 60 ? 3.314 19.605 -7.515 1 85.81 60 SER B N 1
ATOM 1909 C CA . SER B 1 60 ? 2.662 19.144 -6.293 1 85.81 60 SER B CA 1
ATOM 1910 C C . SER B 1 60 ? 3.558 18.185 -5.516 1 85.81 60 SER B C 1
ATOM 1912 O O . SER B 1 60 ? 4.129 17.257 -6.092 1 85.81 60 SER B O 1
ATOM 1914 N N . ARG B 1 61 ? 3.671 18.444 -4.251 1 84.19 61 ARG B N 1
ATOM 1915 C CA . ARG B 1 61 ? 4.433 17.556 -3.38 1 84.19 61 ARG B CA 1
ATOM 1916 C C . ARG B 1 61 ? 3.813 16.163 -3.339 1 84.19 61 ARG B C 1
ATOM 1918 O O . ARG B 1 61 ? 4.528 15.159 -3.337 1 84.19 61 ARG B O 1
ATOM 1925 N N . PHE B 1 62 ? 2.516 16.138 -3.438 1 84.39 62 PHE B N 1
ATOM 1926 C CA . PHE B 1 62 ? 1.803 14.866 -3.432 1 84.39 62 PHE B CA 1
ATOM 1927 C C . PHE B 1 62 ? 2.142 14.049 -4.673 1 84.39 62 PHE B C 1
ATOM 1929 O O . PHE B 1 62 ? 2.426 12.854 -4.578 1 84.39 62 PHE B O 1
ATOM 1936 N N . ALA B 1 63 ? 2.169 14.74 -5.702 1 88.26 63 ALA B N 1
ATOM 1937 C CA . ALA B 1 63 ? 2.446 14.057 -6.963 1 88.26 63 ALA B CA 1
ATOM 1938 C C . ALA B 1 63 ? 3.879 13.533 -6.999 1 88.26 63 ALA B C 1
ATOM 1940 O O . ALA B 1 63 ? 4.133 12.437 -7.505 1 88.26 63 ALA B O 1
ATOM 1941 N N . THR B 1 64 ? 4.769 14.31 -6.459 1 92.05 64 THR B N 1
ATOM 1942 C CA . THR B 1 64 ? 6.166 13.891 -6.433 1 92.05 64 THR B CA 1
ATOM 1943 C C . THR B 1 64 ? 6.344 12.658 -5.552 1 92.05 64 THR B C 1
ATOM 1945 O O . THR B 1 64 ? 7.003 11.695 -5.949 1 92.05 64 THR B O 1
ATOM 1948 N N . GLU B 1 65 ? 5.72 12.691 -4.449 1 92.56 65 GLU B N 1
ATOM 1949 C CA . GLU B 1 65 ? 5.818 11.559 -3.532 1 92.56 65 GLU B CA 1
ATOM 1950 C C . GLU B 1 65 ? 5.198 10.303 -4.138 1 92.56 65 GLU B C 1
ATOM 1952 O O . GLU B 1 65 ? 5.741 9.206 -3.996 1 92.56 65 GLU B O 1
ATOM 1957 N N . LEU B 1 66 ? 4.119 10.504 -4.764 1 93.43 66 LEU B N 1
ATOM 1958 C CA . LEU B 1 66 ? 3.459 9.36 -5.382 1 93.43 66 LEU B CA 1
ATOM 1959 C C . LEU B 1 66 ? 4.287 8.814 -6.54 1 93.43 66 LEU B C 1
ATOM 1961 O O . LEU B 1 66 ? 4.297 7.606 -6.787 1 93.43 66 LEU B O 1
ATOM 1965 N N . LEU B 1 67 ? 4.91 9.706 -7.256 1 94.7 67 LEU B N 1
ATOM 1966 C CA . LEU B 1 67 ? 5.807 9.282 -8.325 1 94.7 67 LEU B CA 1
ATOM 1967 C C . LEU B 1 67 ? 6.892 8.355 -7.788 1 94.7 67 LEU B C 1
ATOM 1969 O O . LEU B 1 67 ? 7.167 7.307 -8.379 1 94.7 67 LEU B O 1
ATOM 1973 N N . TYR B 1 68 ? 7.404 8.686 -6.696 1 96.13 68 TYR B N 1
ATOM 1974 C CA . TYR B 1 68 ? 8.459 7.873 -6.101 1 96.13 68 TYR B CA 1
ATOM 1975 C C . TYR B 1 68 ? 7.888 6.597 -5.495 1 96.13 68 TYR B C 1
ATOM 1977 O O . TYR B 1 68 ? 8.477 5.522 -5.626 1 96.13 68 TYR B O 1
ATOM 1985 N N . THR B 1 69 ? 6.784 6.712 -4.882 1 97.42 69 THR B N 1
ATOM 1986 C CA . THR B 1 69 ? 6.168 5.578 -4.203 1 97.42 69 THR B CA 1
ATOM 1987 C C . THR B 1 69 ? 5.651 4.558 -5.213 1 97.42 69 THR B C 1
ATOM 1989 O O . THR B 1 69 ? 5.805 3.351 -5.019 1 97.42 69 THR B O 1
ATOM 1992 N N . LEU B 1 70 ? 5.076 5.029 -6.335 1 97.22 70 LEU B N 1
ATOM 1993 C CA . LEU B 1 70 ? 4.353 4.127 -7.225 1 97.22 70 LEU B CA 1
ATOM 1994 C C . LEU B 1 70 ? 5.203 3.764 -8.438 1 97.22 70 LEU B C 1
ATOM 1996 O O . LEU B 1 70 ? 4.879 2.827 -9.171 1 97.22 70 LEU B O 1
ATOM 2000 N N . LEU B 1 71 ? 6.292 4.487 -8.667 1 96.93 71 LEU B N 1
ATOM 2001 C CA . LEU B 1 71 ? 7.107 4.179 -9.837 1 96.93 71 LEU B CA 1
ATOM 2002 C C . LEU B 1 71 ? 8.56 3.944 -9.441 1 96.93 71 LEU B C 1
ATOM 2004 O O . LEU B 1 71 ? 9.109 2.867 -9.688 1 96.93 71 LEU B O 1
ATOM 2008 N N . PHE B 1 72 ? 9.161 4.872 -8.731 1 97.61 72 PHE B N 1
ATOM 2009 C CA . PHE B 1 72 ? 10.579 4.77 -8.405 1 97.61 72 PHE B CA 1
ATOM 2010 C C . PHE B 1 72 ? 10.855 3.522 -7.574 1 97.61 72 PHE B C 1
ATOM 2012 O O . PHE B 1 72 ? 11.714 2.712 -7.927 1 97.61 72 PHE B O 1
ATOM 2019 N N . LEU B 1 73 ? 10.087 3.348 -6.533 1 98.07 73 LEU B N 1
ATOM 2020 C CA . LEU B 1 73 ? 10.344 2.254 -5.602 1 98.07 73 LEU B CA 1
ATOM 2021 C C . LEU B 1 73 ? 10.028 0.908 -6.245 1 98.07 73 LEU B C 1
ATOM 2023 O O . LEU B 1 73 ? 10.846 -0.014 -6.198 1 98.07 73 LEU B O 1
ATOM 2027 N N . PRO B 1 74 ? 8.906 0.787 -6.833 1 97.92 74 PRO B N 1
ATOM 2028 C CA . PRO B 1 74 ? 8.611 -0.505 -7.456 1 97.92 74 PRO B CA 1
ATOM 2029 C C . PRO B 1 74 ? 9.582 -0.851 -8.583 1 97.92 74 PRO B C 1
ATOM 2031 O O . PRO B 1 74 ? 9.941 -2.019 -8.757 1 97.92 74 PRO B O 1
ATOM 2034 N N . LEU B 1 75 ? 9.978 0.13 -9.371 1 98.24 75 LEU B N 1
ATOM 2035 C CA . LEU B 1 75 ? 10.936 -0.132 -10.44 1 98.24 75 LEU B CA 1
ATOM 2036 C C . LEU B 1 75 ? 12.283 -0.56 -9.869 1 98.24 75 LEU B C 1
ATOM 2038 O O . LEU B 1 75 ? 12.95 -1.434 -10.428 1 98.24 75 LEU B O 1
ATOM 2042 N N . THR B 1 76 ? 12.639 0.065 -8.804 1 98.23 76 THR B N 1
ATOM 2043 C CA . THR B 1 76 ? 13.876 -0.319 -8.133 1 98.23 76 THR B CA 1
ATOM 2044 C C . THR B 1 76 ? 13.769 -1.733 -7.569 1 98.23 76 THR B C 1
ATOM 2046 O O . THR B 1 76 ? 14.681 -2.545 -7.739 1 98.23 76 THR B O 1
ATOM 2049 N N . ALA B 1 77 ? 12.693 -2.01 -6.898 1 98.51 77 ALA B N 1
ATOM 2050 C CA . ALA B 1 77 ? 12.497 -3.337 -6.319 1 98.51 77 ALA B CA 1
ATOM 2051 C C . ALA B 1 77 ? 12.539 -4.417 -7.396 1 98.51 77 ALA B C 1
ATOM 2053 O O . ALA B 1 77 ? 13.159 -5.466 -7.209 1 98.51 77 ALA B O 1
ATOM 2054 N N . LEU B 1 78 ? 11.867 -4.151 -8.519 1 98.54 78 LEU B N 1
ATOM 2055 C CA . LEU B 1 78 ? 11.831 -5.111 -9.616 1 98.54 78 LEU B CA 1
ATOM 2056 C C . LEU B 1 78 ? 13.23 -5.356 -10.171 1 98.54 78 LEU B C 1
ATOM 2058 O O . LEU B 1 78 ? 13.645 -6.506 -10.334 1 98.54 78 LEU B O 1
ATOM 2062 N N . LEU B 1 79 ? 13.921 -4.27 -10.465 1 98.51 79 LEU B N 1
ATOM 2063 C CA . LEU B 1 79 ? 15.267 -4.389 -11.014 1 98.51 79 LEU B CA 1
ATOM 2064 C C . LEU B 1 79 ? 16.189 -5.114 -10.04 1 98.51 79 LEU B C 1
ATOM 2066 O O . LEU B 1 79 ? 16.96 -5.989 -10.442 1 98.51 79 LEU B O 1
ATOM 2070 N N . TYR B 1 80 ? 16.153 -4.774 -8.778 1 98.71 80 TYR B N 1
ATOM 2071 C CA . TYR B 1 80 ? 16.952 -5.383 -7.72 1 98.71 80 TYR B CA 1
ATOM 2072 C C . TYR B 1 80 ? 16.711 -6.886 -7.652 1 98.71 80 TYR B C 1
ATOM 2074 O O . TYR B 1 80 ? 17.661 -7.672 -7.613 1 98.71 80 TYR B O 1
ATOM 2082 N N . LEU B 1 81 ? 15.473 -7.309 -7.687 1 98.59 81 LEU B N 1
ATOM 2083 C CA . LEU B 1 81 ? 15.128 -8.713 -7.498 1 98.59 81 LEU B CA 1
ATOM 2084 C C . LEU B 1 81 ? 15.356 -9.507 -8.78 1 98.59 81 LEU B C 1
ATOM 2086 O O . LEU B 1 81 ? 15.71 -10.687 -8.73 1 98.59 81 LEU B O 1
ATOM 2090 N N . ALA B 1 82 ? 15.101 -8.828 -9.909 1 97.79 82 ALA B N 1
ATOM 2091 C CA . ALA B 1 82 ? 15.257 -9.493 -11.2 1 97.79 82 ALA B CA 1
ATOM 2092 C C . ALA B 1 82 ? 16.706 -9.917 -11.427 1 97.79 82 ALA B C 1
ATOM 2094 O O . ALA B 1 82 ? 16.971 -10.883 -12.147 1 97.79 82 ALA B O 1
ATOM 2095 N N . ARG B 1 83 ? 17.61 -9.209 -10.75 1 97.56 83 ARG B N 1
ATOM 2096 C CA . ARG B 1 83 ? 19.026 -9.487 -10.967 1 97.56 83 ARG B CA 1
ATOM 2097 C C . ARG B 1 83 ? 19.689 -9.985 -9.688 1 97.56 83 ARG B C 1
ATOM 2099 O O . ARG B 1 83 ? 20.916 -10.082 -9.615 1 97.56 83 ARG B O 1
ATOM 2106 N N . TYR B 1 84 ? 18.963 -10.25 -8.739 1 97.97 84 TYR B N 1
ATOM 2107 C CA . TYR B 1 84 ? 19.487 -10.719 -7.461 1 97.97 84 TYR B CA 1
ATOM 2108 C C . TYR B 1 84 ? 20.167 -12.074 -7.614 1 97.97 84 TYR B C 1
ATOM 2110 O O . TYR B 1 84 ? 19.63 -12.976 -8.261 1 97.97 84 TYR B O 1
ATOM 2118 N N . PRO B 1 85 ? 21.301 -12.25 -7.095 1 97.62 85 PRO B N 1
ATOM 2119 C CA . PRO B 1 85 ? 22.047 -13.5 -7.261 1 97.62 85 PRO B CA 1
ATOM 2120 C C . PRO B 1 85 ? 21.568 -14.602 -6.32 1 97.62 85 PRO B C 1
ATOM 2122 O O . PRO B 1 85 ? 22.328 -15.061 -5.463 1 97.62 85 PRO B O 1
ATOM 2125 N N . TRP B 1 86 ? 20.463 -15.106 -6.528 1 96.76 86 TRP B N 1
ATOM 2126 C CA . TRP B 1 86 ? 19.78 -16.052 -5.652 1 96.76 86 TRP B CA 1
ATOM 2127 C C . TRP B 1 86 ? 20.637 -17.292 -5.417 1 96.76 86 TRP B C 1
ATOM 2129 O O . TRP B 1 86 ? 20.669 -17.83 -4.308 1 96.76 86 TRP B O 1
ATOM 2139 N N . GLU B 1 87 ? 21.366 -17.758 -6.398 1 96.61 87 GLU B N 1
ATOM 2140 C CA . GLU B 1 87 ? 22.061 -19.04 -6.341 1 96.61 87 GLU B CA 1
ATOM 2141 C C . GLU B 1 87 ? 23.505 -18.866 -5.879 1 96.61 87 GLU B C 1
ATOM 2143 O O . GLU B 1 87 ? 24.24 -19.845 -5.739 1 96.61 87 GLU B O 1
ATOM 2148 N N . ARG B 1 88 ? 23.876 -17.668 -5.576 1 97.08 88 ARG B N 1
ATOM 2149 C CA . ARG B 1 88 ? 25.257 -17.419 -5.177 1 97.08 88 ARG B CA 1
ATOM 2150 C C . ARG B 1 88 ? 25.396 -17.415 -3.658 1 97.08 88 ARG B C 1
ATOM 2152 O O . ARG B 1 88 ? 24.403 -17.536 -2.938 1 97.08 88 ARG B O 1
ATOM 2159 N N . ASN B 1 89 ? 26.613 -17.335 -3.237 1 96.73 89 ASN B N 1
ATOM 2160 C CA . ASN B 1 89 ? 26.877 -17.399 -1.803 1 96.73 89 ASN B CA 1
ATOM 2161 C C . ASN B 1 89 ? 26.55 -16.077 -1.114 1 96.73 89 ASN B C 1
ATOM 2163 O O . ASN B 1 89 ? 26.164 -15.109 -1.771 1 96.73 89 ASN B O 1
ATOM 2167 N N . TRP B 1 90 ? 26.623 -16.103 0.204 1 96.14 90 TRP B N 1
ATOM 2168 C CA . TRP B 1 90 ? 26.208 -14.957 1.007 1 96.14 90 TRP B CA 1
ATOM 2169 C C . TRP B 1 90 ? 27.094 -13.747 0.728 1 96.14 90 TRP B C 1
ATOM 2171 O O . TRP B 1 90 ? 26.63 -12.606 0.778 1 96.14 90 TRP B O 1
ATOM 2181 N N . ALA B 1 91 ? 28.311 -13.954 0.433 1 97.42 91 ALA B N 1
ATOM 2182 C CA . ALA B 1 91 ? 29.224 -12.856 0.123 1 97.42 91 ALA B CA 1
ATOM 2183 C C . ALA B 1 91 ? 28.814 -12.148 -1.165 1 97.42 91 ALA B C 1
ATOM 2185 O O . ALA B 1 91 ? 28.859 -10.918 -1.246 1 97.42 91 ALA B O 1
ATOM 2186 N N . ALA B 1 92 ? 28.487 -12.902 -2.179 1 97.88 92 ALA B N 1
ATOM 2187 C CA . ALA B 1 92 ? 28.033 -12.335 -3.446 1 97.88 92 ALA B CA 1
ATOM 2188 C C . ALA B 1 92 ? 26.74 -11.546 -3.262 1 97.88 92 ALA B C 1
ATOM 2190 O O . ALA B 1 92 ? 26.577 -10.466 -3.836 1 97.88 92 ALA B O 1
ATOM 2191 N N . LYS B 1 93 ? 25.886 -12.129 -2.481 1 98.05 93 LYS B N 1
ATOM 2192 C CA . LYS B 1 93 ? 24.631 -11.444 -2.183 1 98.05 93 LYS B CA 1
ATOM 2193 C C . LYS B 1 93 ? 24.882 -10.138 -1.435 1 98.05 93 LYS B C 1
ATOM 2195 O O . LYS B 1 93 ? 24.268 -9.113 -1.741 1 98.05 93 LYS B O 1
ATOM 2200 N N . GLY B 1 94 ? 25.766 -10.247 -0.502 1 97.83 94 GLY B N 1
ATOM 2201 C CA . GLY B 1 94 ? 26.132 -9.053 0.242 1 97.83 94 GLY B CA 1
ATOM 2202 C C . GLY B 1 94 ? 26.736 -7.968 -0.629 1 97.83 94 GLY B C 1
ATOM 2203 O O . GLY B 1 94 ? 26.392 -6.792 -0.492 1 97.83 94 GLY B O 1
ATOM 2204 N N . ARG B 1 95 ? 27.614 -8.366 -1.521 1 98 95 ARG B N 1
ATOM 2205 C CA . ARG B 1 95 ? 28.237 -7.408 -2.428 1 98 95 ARG B CA 1
ATOM 2206 C C . ARG B 1 95 ? 27.2 -6.771 -3.347 1 98 95 ARG B C 1
ATOM 2208 O O . ARG B 1 95 ? 27.259 -5.57 -3.62 1 98 95 ARG B O 1
ATOM 2215 N N . TYR B 1 96 ? 26.347 -7.588 -3.811 1 98.46 96 TYR B N 1
ATOM 2216 C CA . TYR B 1 96 ? 25.275 -7.091 -4.666 1 98.46 96 TYR B CA 1
ATOM 2217 C C . TYR B 1 96 ? 24.436 -6.047 -3.939 1 98.46 96 TYR B C 1
ATOM 2219 O O 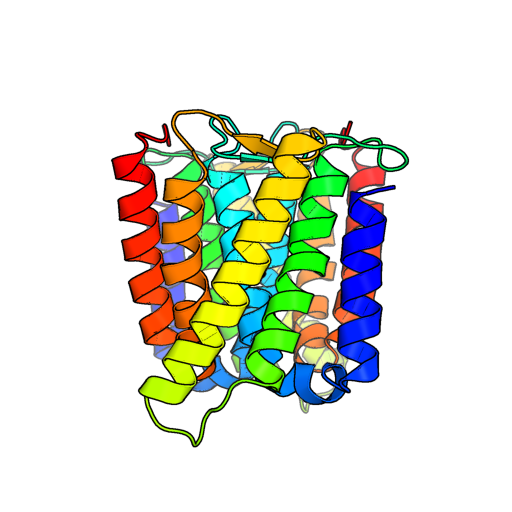. TYR B 1 96 ? 24.175 -4.968 -4.475 1 98.46 96 TYR B O 1
ATOM 2227 N N . MET B 1 97 ? 24.097 -6.318 -2.696 1 98.24 97 MET B N 1
ATOM 2228 C CA . MET B 1 97 ? 23.286 -5.403 -1.897 1 98.24 97 MET B CA 1
ATOM 2229 C C . MET B 1 97 ? 24.056 -4.125 -1.584 1 98.24 97 MET B C 1
ATOM 2231 O O . MET B 1 97 ? 23.487 -3.032 -1.602 1 98.24 97 MET B O 1
ATOM 2235 N N . LEU B 1 98 ? 25.319 -4.316 -1.3 1 98.2 98 LEU B N 1
ATOM 2236 C CA . LEU B 1 98 ? 26.15 -3.152 -1.014 1 98.2 98 LEU B CA 1
ATOM 2237 C C . LEU B 1 98 ? 26.216 -2.221 -2.22 1 98.2 98 LEU B C 1
ATOM 2239 O O . LEU B 1 98 ? 26.27 -0.999 -2.065 1 98.2 98 LEU B O 1
ATOM 2243 N N . GLY B 1 99 ? 26.252 -2.797 -3.425 1 98.39 99 GLY B N 1
ATOM 2244 C CA . GLY B 1 99 ? 26.209 -1.991 -4.635 1 98.39 99 GLY B CA 1
ATOM 2245 C C . GLY B 1 99 ? 24.948 -1.157 -4.752 1 98.39 99 GLY B C 1
ATOM 2246 O O . GLY B 1 99 ? 25.007 0.019 -5.116 1 98.39 99 GLY B O 1
ATOM 2247 N N . TRP B 1 100 ? 23.872 -1.739 -4.407 1 98.44 100 TRP B N 1
ATOM 2248 C CA . TRP B 1 100 ? 22.597 -1.032 -4.467 1 98.44 100 TRP B CA 1
ATOM 2249 C C . TRP B 1 100 ? 22.515 0.037 -3.383 1 98.44 100 TRP B C 1
ATOM 2251 O O . TRP B 1 100 ? 22.025 1.142 -3.627 1 98.44 100 TRP B O 1
ATOM 2261 N N . ILE B 1 101 ? 22.987 -0.318 -2.216 1 98.41 101 ILE B N 1
ATOM 2262 C CA . ILE B 1 101 ? 22.992 0.638 -1.114 1 98.41 101 ILE B CA 1
ATOM 2263 C C . ILE B 1 101 ? 23.847 1.847 -1.484 1 98.41 101 ILE B C 1
ATOM 2265 O O . ILE B 1 101 ? 23.444 2.992 -1.264 1 98.41 101 ILE B O 1
ATOM 2269 N N . ALA B 1 102 ? 24.964 1.598 -2.099 1 98.24 102 ALA B N 1
ATOM 2270 C CA . ALA B 1 102 ? 25.846 2.678 -2.535 1 98.24 102 ALA B CA 1
ATOM 2271 C C . ALA B 1 102 ? 25.173 3.541 -3.598 1 98.24 102 ALA B C 1
ATOM 2273 O O . ALA B 1 102 ? 25.304 4.768 -3.585 1 98.24 102 ALA B O 1
ATOM 2274 N N . ALA B 1 103 ? 24.522 2.939 -4.495 1 97.5 103 ALA B N 1
ATOM 2275 C CA . ALA B 1 103 ? 23.816 3.674 -5.541 1 97.5 103 ALA B CA 1
ATOM 2276 C C . ALA B 1 103 ? 22.727 4.563 -4.948 1 97.5 103 ALA B C 1
ATOM 2278 O O . ALA B 1 103 ? 22.575 5.72 -5.35 1 97.5 103 ALA B O 1
ATOM 2279 N N . TYR B 1 104 ? 22.012 4.012 -3.964 1 97.9 104 TYR B N 1
ATOM 2280 C CA . TYR B 1 104 ? 20.957 4.776 -3.307 1 97.9 104 TYR B CA 1
ATOM 2281 C C . TYR B 1 104 ? 21.539 5.933 -2.505 1 97.9 104 TYR B C 1
ATOM 2283 O O . TYR B 1 104 ? 21.006 7.044 -2.53 1 97.9 104 TYR B O 1
ATOM 2291 N N . ALA B 1 105 ? 22.545 5.63 -1.829 1 97.34 105 ALA B N 1
ATOM 2292 C CA . ALA B 1 105 ? 23.193 6.675 -1.039 1 97.34 105 ALA B CA 1
ATOM 2293 C C . ALA B 1 105 ? 23.728 7.788 -1.936 1 97.34 105 ALA B C 1
ATOM 2295 O O . ALA B 1 105 ? 23.605 8.97 -1.608 1 97.34 105 ALA B O 1
ATOM 2296 N N . SER B 1 106 ? 24.282 7.406 -3.025 1 97.04 106 SER B N 1
ATOM 2297 C CA . SER B 1 106 ? 24.809 8.386 -3.969 1 97.04 106 SER B CA 1
ATOM 2298 C C . SER B 1 106 ? 23.691 9.229 -4.573 1 97.04 106 SER B C 1
ATOM 2300 O O . SER B 1 106 ? 23.822 10.448 -4.694 1 97.04 106 SER B O 1
ATOM 2302 N N . TRP B 1 107 ? 22.714 8.585 -4.945 1 94.09 107 TRP B N 1
ATOM 2303 C CA . TRP B 1 107 ? 21.569 9.29 -5.512 1 94.09 107 TRP B CA 1
ATOM 2304 C C . TRP B 1 107 ? 20.973 10.264 -4.501 1 94.09 107 TRP B C 1
ATOM 2306 O O . TRP B 1 107 ? 20.665 11.409 -4.84 1 94.09 107 TRP B O 1
ATOM 2316 N N . GLU B 1 108 ? 20.813 9.8 -3.242 1 95.42 108 GLU B N 1
ATOM 2317 C CA . GLU B 1 108 ? 20.257 10.668 -2.207 1 95.42 108 GLU B CA 1
ATOM 2318 C C . GLU B 1 108 ? 21.181 11.848 -1.922 1 95.42 108 GLU B C 1
ATOM 2320 O O . GLU B 1 108 ? 20.718 12.976 -1.74 1 95.42 108 GLU B O 1
ATOM 2325 N N . TRP B 1 109 ? 22.433 11.573 -1.923 1 96.47 109 TRP B N 1
ATOM 2326 C CA . TRP B 1 109 ? 23.409 12.639 -1.717 1 96.47 109 TRP B CA 1
ATOM 2327 C C . TRP B 1 109 ? 23.307 13.691 -2.816 1 96.47 109 TRP B C 1
ATOM 2329 O O . TRP B 1 109 ? 23.329 14.892 -2.539 1 96.47 109 TRP B O 1
ATOM 2339 N N . LEU B 1 110 ? 23.194 13.279 -3.999 1 94.95 110 LEU B N 1
ATOM 2340 C CA . LEU B 1 110 ? 23.049 14.179 -5.138 1 94.95 110 LEU B CA 1
ATOM 2341 C C . LEU B 1 110 ? 21.774 15.007 -5.016 1 94.95 110 LEU B C 1
ATOM 2343 O O . LEU B 1 110 ? 21.788 16.215 -5.263 1 94.95 110 LEU B O 1
ATOM 2347 N N . PHE B 1 111 ? 20.729 14.375 -4.591 1 94.24 111 PHE B N 1
ATOM 2348 C CA . PHE B 1 111 ? 19.441 15.053 -4.505 1 94.24 111 PHE B CA 1
ATOM 2349 C C . PHE B 1 111 ? 19.411 16.011 -3.32 1 94.24 111 PHE B C 1
ATOM 2351 O O . PHE B 1 111 ? 18.733 17.039 -3.363 1 94.24 111 PHE B O 1
ATOM 2358 N N . LEU B 1 112 ? 20.104 15.674 -2.311 1 95.11 112 LEU B N 1
ATOM 2359 C CA . LEU B 1 112 ? 20.249 16.614 -1.205 1 95.11 112 LEU B CA 1
ATOM 2360 C C . LEU B 1 112 ? 20.985 17.872 -1.653 1 95.11 112 LEU B C 1
ATOM 2362 O O . LEU B 1 112 ? 20.567 18.988 -1.335 1 95.11 112 LEU B O 1
ATOM 2366 N N . SER B 1 113 ? 21.953 17.734 -2.461 1 95.02 113 SER B N 1
ATOM 2367 C CA . SER B 1 113 ? 22.771 18.841 -2.947 1 95.02 113 SER B CA 1
ATOM 2368 C C . SER B 1 1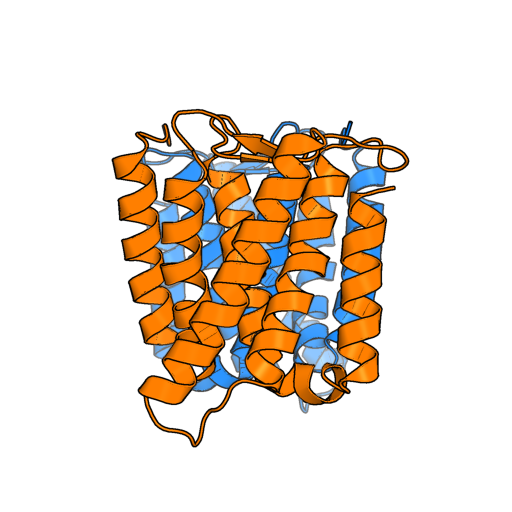13 ? 21.997 19.709 -3.933 1 95.02 113 SER B C 1
ATOM 2370 O O . SER B 1 113 ? 22.206 20.922 -3.998 1 95.02 113 SER B O 1
ATOM 2372 N N . LEU B 1 114 ? 21.074 19.118 -4.639 1 93.45 114 LEU B N 1
ATOM 2373 C CA . LEU B 1 114 ? 20.309 19.826 -5.66 1 93.45 114 LEU B CA 1
ATOM 2374 C C . LEU B 1 114 ? 18.961 20.281 -5.111 1 93.45 114 LEU B C 1
ATOM 2376 O O . LEU B 1 114 ? 18.086 20.7 -5.872 1 93.45 114 LEU B O 1
ATOM 2380 N N . LYS B 1 115 ? 18.739 20.025 -3.787 1 92.25 115 LYS B N 1
ATOM 2381 C CA . LYS B 1 115 ? 17.53 20.434 -3.078 1 92.25 115 LYS B CA 1
ATOM 2382 C C . LYS B 1 115 ? 16.301 19.717 -3.627 1 92.25 115 LYS B C 1
ATOM 2384 O O . LYS B 1 115 ? 15.24 20.325 -3.787 1 92.25 115 LYS B O 1
ATOM 2389 N N . GLY B 1 116 ? 16.589 18.496 -4.022 1 92.43 116 GLY B N 1
ATOM 2390 C CA . GLY B 1 116 ? 15.491 17.655 -4.474 1 92.43 116 GLY B CA 1
ATOM 2391 C C . GLY B 1 116 ? 14.834 16.877 -3.35 1 92.43 116 GLY B C 1
ATOM 2392 O O . GLY B 1 116 ? 13.696 16.421 -3.486 1 92.43 116 GLY B O 1
ATOM 2393 N N . ILE B 1 117 ? 15.558 16.688 -2.297 1 94.36 117 ILE B N 1
ATOM 2394 C CA . ILE B 1 117 ? 15.086 16.031 -1.083 1 94.36 117 ILE B CA 1
ATOM 2395 C C . ILE B 1 117 ? 15.606 16.778 0.143 1 94.36 117 ILE B C 1
ATOM 2397 O O . ILE B 1 117 ? 16.654 17.425 0.085 1 94.36 117 ILE B O 1
ATOM 2401 N N . SER B 1 118 ? 14.851 16.778 1.224 1 95.89 118 SER B N 1
ATOM 2402 C CA . SER B 1 118 ? 15.266 17.39 2.482 1 95.89 118 SER B CA 1
ATOM 2403 C C . SER B 1 118 ? 15.011 16.457 3.661 1 95.89 118 SER B C 1
ATOM 2405 O O . SER B 1 118 ? 14.044 15.691 3.656 1 95.89 118 SER B O 1
ATOM 2407 N N . HIS B 1 119 ? 15.925 16.557 4.602 1 97.23 119 HIS B N 1
ATOM 2408 C CA . HIS B 1 119 ? 15.827 15.772 5.827 1 97.23 119 HIS B CA 1
ATOM 2409 C C . HIS B 1 119 ? 15.276 16.609 6.976 1 97.23 119 HIS B C 1
ATOM 2411 O O . HIS B 1 119 ? 15.605 17.791 7.101 1 97.23 119 HIS B O 1
ATOM 2417 N N . HIS B 1 120 ? 14.464 15.953 7.767 1 97.39 120 HIS B N 1
ATOM 2418 C CA . HIS B 1 120 ? 13.824 16.638 8.885 1 97.39 120 HIS B CA 1
ATOM 2419 C C . HIS B 1 120 ? 13.798 15.756 10.129 1 97.39 120 HIS B C 1
ATOM 2421 O O . HIS B 1 120 ? 14.019 14.546 10.042 1 97.39 120 HIS B O 1
ATOM 2427 N N . ASN B 1 121 ? 13.642 16.414 11.298 1 97.52 121 ASN B N 1
ATOM 2428 C CA . ASN B 1 121 ? 13.356 15.745 12.563 1 97.52 121 ASN B CA 1
ATOM 2429 C C . ASN B 1 121 ? 14.435 14.724 12.913 1 97.52 121 ASN B C 1
ATOM 2431 O O . ASN B 1 121 ? 14.127 13.611 13.343 1 97.52 121 ASN B O 1
ATOM 2435 N N . GLY B 1 122 ? 15.687 15.062 12.591 1 97.6 122 GLY B N 1
ATOM 2436 C CA . GLY B 1 122 ? 16.806 14.246 13.035 1 97.6 122 GLY B CA 1
ATOM 2437 C C . GLY B 1 122 ? 17.278 13.258 11.985 1 97.6 122 GLY B C 1
ATOM 2438 O O . GLY B 1 122 ? 18.282 12.57 12.178 1 97.6 122 GLY B O 1
ATOM 2439 N N . TRP B 1 123 ? 16.548 13.163 10.92 1 97.64 123 TRP B N 1
ATOM 2440 C CA . TRP B 1 123 ? 16.961 12.289 9.826 1 97.64 123 TRP B CA 1
ATOM 2441 C C . TRP B 1 123 ? 18.212 12.829 9.14 1 97.64 123 TRP B C 1
ATOM 2443 O O . TRP B 1 123 ? 18.402 14.044 9.051 1 97.64 123 TRP B O 1
ATOM 2453 N N . SER B 1 124 ? 19.078 11.948 8.734 1 97.96 124 SER B N 1
ATOM 2454 C CA . SER B 1 124 ? 20.335 12.292 8.076 1 97.96 124 SER B CA 1
ATOM 2455 C C . SER B 1 124 ? 20.735 11.229 7.059 1 97.96 124 SER B C 1
ATOM 2457 O O . SER B 1 124 ? 20.072 10.197 6.937 1 97.96 124 SER B O 1
ATOM 2459 N N . MET B 1 125 ? 21.79 11.491 6.477 1 97.36 125 MET B N 1
ATOM 2460 C CA . MET B 1 125 ? 22.314 10.538 5.502 1 97.36 125 MET B CA 1
ATOM 2461 C C . MET B 1 125 ? 22.707 9.229 6.177 1 97.36 125 MET B C 1
ATOM 2463 O O . MET B 1 125 ? 22.544 8.154 5.598 1 97.36 125 MET B O 1
ATOM 2467 N N . THR B 1 126 ? 23.172 9.309 7.353 1 97.85 126 THR B N 1
ATOM 2468 C CA . THR B 1 126 ? 23.561 8.121 8.103 1 97.85 126 THR B CA 1
ATOM 2469 C C . THR B 1 126 ? 22.353 7.226 8.365 1 97.85 126 THR B C 1
ATOM 2471 O O . THR B 1 126 ? 22.428 6.007 8.192 1 97.85 126 THR B O 1
ATOM 2474 N N . TRP B 1 127 ? 21.297 7.839 8.752 1 97.92 127 TRP B N 1
ATOM 2475 C CA . TRP B 1 127 ? 20.075 7.078 8.997 1 97.92 127 TRP B CA 1
ATOM 2476 C C . TRP B 1 127 ? 19.53 6.492 7.699 1 97.92 127 TRP B C 1
ATOM 2478 O O . TRP B 1 127 ? 18.985 5.385 7.692 1 97.92 127 TRP B O 1
ATOM 2488 N N . SER B 1 128 ? 19.696 7.227 6.611 1 98.26 128 SER B N 1
ATOM 2489 C CA . SER B 1 128 ? 19.296 6.693 5.313 1 98.26 128 SER B CA 1
ATOM 2490 C C . SER B 1 128 ? 20.09 5.438 4.963 1 98.26 128 SER B C 1
ATOM 2492 O O . SER B 1 128 ? 19.528 4.459 4.468 1 98.26 128 SER B O 1
ATOM 2494 N N . LEU B 1 129 ? 21.335 5.528 5.224 1 98.09 129 LEU B N 1
ATOM 2495 C CA . LEU B 1 129 ? 22.187 4.377 4.945 1 98.09 129 LEU B CA 1
ATOM 2496 C C . LEU B 1 129 ? 21.733 3.159 5.743 1 98.09 129 LEU B C 1
ATOM 2498 O O . LEU B 1 129 ? 21.661 2.052 5.205 1 98.09 129 LEU B O 1
ATOM 2502 N N . LEU B 1 130 ? 21.439 3.322 6.975 1 98.23 130 LEU B N 1
ATOM 2503 C CA . LEU B 1 130 ? 20.952 2.234 7.816 1 98.23 130 LEU B CA 1
ATOM 2504 C C . LEU B 1 130 ? 19.613 1.71 7.307 1 98.23 130 LEU B C 1
ATOM 2506 O O . LEU B 1 130 ? 19.369 0.501 7.322 1 98.23 130 LEU B O 1
ATOM 2510 N N . PHE B 1 131 ? 18.838 2.617 6.918 1 98.28 131 PHE B N 1
ATOM 2511 C CA . PHE B 1 131 ? 17.538 2.232 6.382 1 98.28 131 PHE B CA 1
ATOM 2512 C C . PHE B 1 131 ? 17.699 1.405 5.112 1 98.28 131 PHE B C 1
ATOM 2514 O O . PHE B 1 131 ? 16.98 0.426 4.907 1 98.28 131 PHE B O 1
ATOM 2521 N N . TYR B 1 132 ? 18.638 1.791 4.236 1 98.47 132 TYR B N 1
ATOM 2522 C CA . TYR B 1 132 ? 18.888 1.025 3.02 1 98.47 132 TYR B CA 1
ATOM 2523 C C . TYR B 1 132 ? 19.4 -0.372 3.35 1 98.47 132 TYR B C 1
ATOM 2525 O O . TYR B 1 132 ? 19.067 -1.34 2.664 1 98.47 132 TYR B O 1
ATOM 2533 N N . CYS B 1 133 ? 20.214 -0.479 4.41 1 98.27 133 CYS B N 1
ATOM 2534 C CA . CYS B 1 133 ? 20.727 -1.766 4.865 1 98.27 133 CYS B CA 1
ATOM 2535 C C . CYS B 1 133 ? 19.594 -2.667 5.342 1 98.27 133 CYS B C 1
ATOM 2537 O O . CYS B 1 133 ? 19.726 -3.892 5.338 1 98.27 133 CYS B O 1
ATOM 2539 N N . GLU B 1 134 ? 18.539 -2.106 5.738 1 98.43 134 GLU B N 1
ATOM 2540 C CA . GLU B 1 134 ? 17.347 -2.853 6.129 1 98.43 134 GLU B CA 1
ATOM 2541 C C . GLU B 1 134 ? 16.453 -3.135 4.925 1 98.43 134 GLU B C 1
ATOM 2543 O O . GLU B 1 134 ? 15.979 -4.259 4.746 1 98.43 134 GLU B O 1
ATOM 2548 N N . MET B 1 135 ? 16.219 -2.157 4.121 1 98.45 135 MET B N 1
ATOM 2549 C CA . MET B 1 135 ? 15.251 -2.199 3.028 1 98.45 135 MET B CA 1
ATOM 2550 C C . MET B 1 135 ? 15.619 -3.278 2.016 1 98.45 135 MET B C 1
ATOM 2552 O O . MET B 1 135 ? 14.784 -4.11 1.658 1 98.45 135 MET B O 1
ATOM 2556 N N . PHE B 1 136 ? 16.871 -3.375 1.542 1 98.64 136 PHE B N 1
ATOM 2557 C CA . PHE B 1 136 ? 17.245 -4.261 0.446 1 98.64 136 PHE B CA 1
ATOM 2558 C C . PHE B 1 136 ? 17.192 -5.719 0.887 1 98.64 136 PHE B C 1
ATOM 2560 O O . PHE B 1 136 ? 16.63 -6.564 0.188 1 98.64 136 PHE B O 1
ATOM 2567 N N . PRO B 1 137 ? 17.704 -6.045 2.106 1 98.18 137 PRO B N 1
ATOM 2568 C CA . PRO B 1 137 ? 17.517 -7.429 2.549 1 98.18 137 PRO B CA 1
ATOM 2569 C C . PRO B 1 137 ? 16.047 -7.791 2.744 1 98.18 137 PRO B C 1
ATOM 2571 O O . PRO B 1 137 ? 15.652 -8.935 2.502 1 98.18 137 PRO B O 1
ATOM 2574 N N . MET B 1 138 ? 15.262 -6.868 3.162 1 98.69 138 MET B N 1
ATOM 2575 C CA . MET B 1 138 ? 13.847 -7.135 3.404 1 98.69 138 MET B CA 1
ATOM 2576 C C . MET B 1 138 ? 13.118 -7.43 2.098 1 98.69 138 MET B C 1
ATOM 2578 O O . MET B 1 138 ? 12.184 -8.234 2.071 1 98.69 138 MET B O 1
ATOM 2582 N N . LEU B 1 139 ? 13.541 -6.774 1.037 1 98.75 139 LEU B N 1
ATOM 2583 C CA . LEU B 1 139 ? 12.952 -7.062 -0.266 1 98.75 139 LEU B CA 1
ATOM 2584 C C . LEU B 1 139 ? 13.226 -8.504 -0.68 1 98.75 139 LEU B C 1
ATOM 2586 O O . LEU B 1 139 ? 12.322 -9.206 -1.139 1 98.75 139 LEU B O 1
ATOM 2590 N N . ALA B 1 140 ? 14.462 -8.896 -0.505 1 98.44 140 ALA B N 1
ATOM 2591 C CA . ALA B 1 140 ? 14.82 -10.278 -0.813 1 98.44 140 ALA B CA 1
ATOM 2592 C C . ALA B 1 140 ? 14.081 -11.253 0.098 1 98.44 140 ALA B C 1
ATOM 2594 O O . ALA B 1 140 ? 13.553 -12.267 -0.365 1 98.44 140 ALA B O 1
ATOM 2595 N N . LEU B 1 141 ? 14.021 -10.921 1.347 1 98.54 141 LEU B N 1
ATOM 2596 C CA . LEU B 1 141 ? 13.354 -11.781 2.318 1 98.54 141 LEU B CA 1
ATOM 2597 C C . LEU B 1 141 ? 11.87 -11.916 1.997 1 98.54 141 LEU B C 1
ATOM 2599 O O . LEU B 1 141 ? 11.321 -13.02 2.031 1 98.54 141 LEU B O 1
ATOM 2603 N N . HIS B 1 142 ? 11.196 -10.828 1.719 1 98.72 142 HIS B N 1
ATOM 2604 C CA . HIS B 1 142 ? 9.767 -10.851 1.428 1 98.72 142 HIS B CA 1
ATOM 2605 C C . HIS B 1 142 ? 9.467 -11.71 0.204 1 98.72 142 HIS B C 1
ATOM 2607 O O . HIS B 1 142 ? 8.437 -12.386 0.152 1 98.72 142 HIS B O 1
ATOM 2613 N N . SER B 1 143 ? 10.335 -11.654 -0.785 1 97.97 143 SER B N 1
ATOM 2614 C CA . SER B 1 143 ? 10.102 -12.403 -2.016 1 97.97 143 SER B CA 1
ATOM 2615 C C . SER B 1 143 ? 10.117 -13.906 -1.759 1 97.97 143 SER B C 1
ATOM 2617 O O . SER B 1 143 ? 9.474 -14.671 -2.482 1 97.97 143 SER B O 1
ATOM 2619 N N . LYS B 1 144 ? 10.8 -14.372 -0.676 1 97.23 144 LYS B N 1
ATOM 2620 C CA . LYS B 1 144 ? 10.93 -15.8 -0.402 1 97.23 144 LYS B CA 1
ATOM 2621 C C . LYS B 1 144 ? 10.107 -16.203 0.818 1 97.23 144 LYS B C 1
ATOM 2623 O O . LYS B 1 144 ? 9.512 -17.282 0.844 1 97.23 144 LYS B O 1
ATOM 2628 N N . ARG B 1 145 ? 10.08 -15.339 1.812 1 98.19 145 ARG B N 1
ATOM 2629 C CA . ARG B 1 145 ? 9.394 -15.612 3.071 1 98.19 145 ARG B CA 1
ATOM 2630 C C . ARG B 1 145 ? 8.559 -14.414 3.511 1 98.19 145 ARG B C 1
ATOM 2632 O O . ARG B 1 145 ? 8.844 -13.794 4.537 1 98.19 145 ARG B O 1
ATOM 2639 N N . PRO B 1 146 ? 7.48 -14.19 2.891 1 98.06 146 PRO B N 1
ATOM 2640 C CA . PRO B 1 146 ? 6.686 -12.983 3.133 1 98.06 146 PRO B CA 1
ATOM 2641 C C . PRO B 1 146 ? 6.166 -12.897 4.566 1 98.06 146 PRO B C 1
ATOM 2643 O O . PRO B 1 146 ? 6.102 -11.806 5.139 1 98.06 146 PRO B O 1
ATOM 2646 N N . ARG B 1 147 ? 5.786 -14.013 5.211 1 97.32 147 ARG B N 1
ATOM 2647 C CA . ARG B 1 147 ? 5.266 -13.962 6.574 1 97.32 147 ARG B CA 1
ATOM 2648 C C . ARG B 1 147 ? 6.313 -13.417 7.539 1 97.32 147 ARG B C 1
ATOM 2650 O O . ARG B 1 147 ? 6.005 -12.58 8.39 1 97.32 147 ARG B O 1
ATOM 2657 N N . THR B 1 148 ? 7.526 -13.876 7.389 1 98.41 148 THR B N 1
ATOM 2658 C CA . THR B 1 148 ? 8.625 -13.407 8.225 1 98.41 148 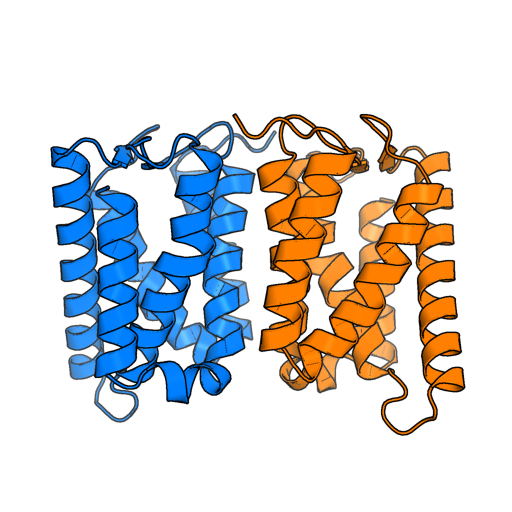THR B CA 1
ATOM 2659 C C . THR B 1 148 ? 8.921 -11.934 7.954 1 98.41 148 THR B C 1
ATOM 2661 O O . THR B 1 148 ? 9.177 -11.166 8.883 1 98.41 148 THR B O 1
ATOM 2664 N N . ALA B 1 149 ? 8.831 -11.602 6.72 1 98.57 149 ALA B N 1
ATOM 2665 C CA . ALA B 1 149 ? 9.097 -10.215 6.345 1 98.57 149 ALA B CA 1
ATOM 2666 C C . ALA B 1 149 ? 8.062 -9.274 6.955 1 98.57 149 ALA B C 1
ATOM 2668 O O . ALA B 1 149 ? 8.402 -8.179 7.411 1 98.57 149 ALA B O 1
ATOM 2669 N N . TYR B 1 150 ? 6.827 -9.723 6.986 1 98.07 150 TYR B N 1
ATOM 2670 C CA . TYR B 1 150 ? 5.787 -8.892 7.582 1 98.07 150 TYR B CA 1
ATOM 2671 C C . TYR B 1 150 ? 6.033 -8.697 9.074 1 98.07 150 TYR B C 1
ATOM 2673 O O . TYR B 1 150 ? 5.954 -7.575 9.58 1 98.07 150 TYR B O 1
ATOM 2681 N N . ALA B 1 151 ? 6.314 -9.756 9.742 1 97.85 151 ALA B N 1
ATOM 2682 C CA . ALA B 1 151 ? 6.572 -9.671 11.177 1 97.85 151 ALA B CA 1
ATOM 2683 C C . ALA B 1 151 ? 7.756 -8.752 11.468 1 97.85 151 ALA B C 1
ATOM 2685 O O . ALA B 1 151 ? 7.673 -7.88 12.336 1 97.85 151 ALA B O 1
ATOM 2686 N N . LEU B 1 152 ? 8.788 -8.945 10.739 1 98.42 152 LEU B N 1
ATOM 2687 C CA . LEU B 1 152 ? 9.982 -8.128 10.932 1 98.42 152 LEU B CA 1
ATOM 2688 C C . LEU B 1 152 ? 9.709 -6.673 10.569 1 98.42 152 LEU B C 1
ATOM 2690 O O . LEU B 1 152 ? 10.245 -5.759 11.2 1 98.42 152 LEU B O 1
ATOM 2694 N N . SER B 1 153 ? 8.898 -6.456 9.561 1 98.13 153 SER B N 1
ATOM 2695 C CA . SER B 1 153 ? 8.57 -5.092 9.159 1 98.13 153 SER B CA 1
ATOM 2696 C C . SER B 1 153 ? 7.846 -4.345 10.274 1 98.13 153 SER B C 1
ATOM 2698 O O . SER B 1 153 ? 8.082 -3.154 10.486 1 98.13 153 SER B O 1
ATOM 2700 N N . VAL B 1 154 ? 6.933 -5.035 10.929 1 96.46 154 VAL B N 1
ATOM 2701 C CA . VAL B 1 154 ? 6.191 -4.416 12.022 1 96.46 154 VAL B CA 1
ATOM 2702 C C . VAL B 1 154 ? 7.149 -4.042 13.151 1 96.46 154 VAL B C 1
ATOM 2704 O O . VAL B 1 154 ? 7.07 -2.941 13.701 1 96.46 154 VAL B O 1
ATOM 2707 N N . VAL B 1 155 ? 8.055 -4.915 13.456 1 97.78 155 VAL B N 1
ATOM 2708 C CA . VAL B 1 155 ? 9.041 -4.667 14.502 1 97.78 155 VAL B CA 1
ATOM 2709 C C . VAL B 1 155 ? 9.937 -3.496 14.102 1 97.78 155 VAL B C 1
ATOM 2711 O O . VAL B 1 155 ? 10.139 -2.565 14.885 1 97.78 155 VAL B O 1
ATOM 2714 N N . CYS B 1 156 ? 10.425 -3.552 12.888 1 97.98 156 CYS B N 1
ATOM 2715 C CA . CYS B 1 156 ? 11.307 -2.498 12.401 1 97.98 156 CYS B CA 1
ATOM 2716 C C . CYS B 1 156 ? 10.594 -1.15 12.396 1 97.98 156 CYS B C 1
ATOM 2718 O O . CYS B 1 156 ? 11.164 -0.14 12.813 1 97.98 156 CYS B O 1
ATOM 2720 N N . ALA B 1 157 ? 9.362 -1.14 11.898 1 96.41 157 ALA B N 1
ATOM 2721 C CA . ALA B 1 157 ? 8.584 0.096 11.906 1 96.41 157 ALA B CA 1
ATOM 2722 C C . ALA B 1 157 ? 8.439 0.643 13.323 1 96.41 157 ALA B C 1
ATOM 2724 O O . ALA B 1 157 ? 8.588 1.846 13.549 1 96.41 157 ALA B O 1
ATOM 2725 N N . GLY B 1 158 ? 8.156 -0.25 14.28 1 95.69 158 GLY B N 1
ATOM 2726 C CA . GLY B 1 158 ? 8.071 0.162 15.672 1 95.69 158 GLY B CA 1
ATOM 2727 C C . GLY B 1 158 ? 9.359 0.768 16.195 1 95.69 158 GLY B C 1
ATOM 2728 O O . GLY B 1 158 ? 9.337 1.799 16.872 1 95.69 158 GLY B O 1
ATOM 2729 N N . VAL B 1 159 ? 10.457 0.191 15.864 1 97.61 159 VAL B N 1
ATOM 2730 C CA . VAL B 1 159 ? 11.764 0.669 16.303 1 97.61 159 VAL B CA 1
ATOM 2731 C C . VAL B 1 159 ? 12.024 2.061 15.731 1 97.61 159 VAL B C 1
ATOM 2733 O O . VAL B 1 159 ? 12.443 2.968 16.455 1 97.61 159 VAL B O 1
ATOM 2736 N N . TRP B 1 160 ? 11.754 2.284 14.437 1 97.56 160 TRP B N 1
ATOM 2737 C CA . TRP B 1 160 ? 11.976 3.583 13.812 1 97.56 160 TRP B CA 1
ATOM 2738 C C . TRP B 1 160 ? 11.091 4.651 14.447 1 97.56 160 TRP B C 1
ATOM 2740 O O . TRP B 1 160 ? 11.537 5.776 14.684 1 97.56 160 TRP B O 1
ATOM 2750 N N . LEU B 1 161 ? 9.828 4.288 14.732 1 95.56 161 LEU B N 1
ATOM 2751 C CA . LEU B 1 161 ? 8.89 5.243 15.312 1 95.56 161 LEU B CA 1
ATOM 2752 C C . LEU B 1 161 ? 9.341 5.669 16.705 1 95.56 161 LEU B C 1
ATOM 2754 O O . LEU B 1 161 ? 9.229 6.843 17.066 1 95.56 161 LEU B O 1
ATOM 2758 N N . VAL B 1 162 ? 9.843 4.693 17.449 1 96.2 162 VAL B N 1
ATOM 2759 C CA . VAL B 1 162 ? 10.312 4.979 18.801 1 96.2 162 VAL B CA 1
ATOM 2760 C C . VAL B 1 162 ? 11.615 5.773 18.739 1 96.2 162 VAL B C 1
ATOM 2762 O O . VAL B 1 162 ? 11.778 6.767 19.449 1 96.2 162 VAL B O 1
ATOM 2765 N N . LEU B 1 163 ? 12.49 5.42 17.911 1 97.11 163 LEU B N 1
ATOM 2766 C CA . LEU B 1 163 ? 13.802 6.045 17.787 1 97.11 163 LEU B CA 1
ATOM 2767 C C . LEU B 1 163 ? 13.67 7.516 17.407 1 97.11 163 LEU B C 1
ATOM 2769 O O . LEU B 1 163 ? 14.429 8.357 17.894 1 97.11 163 LEU B O 1
ATOM 2773 N N . PHE B 1 164 ? 12.694 7.819 16.594 1 97.58 164 PHE B N 1
ATOM 2774 C CA . PHE B 1 164 ? 12.559 9.19 16.115 1 97.58 164 PHE B CA 1
ATOM 2775 C C . PHE B 1 164 ? 11.405 9.896 16.816 1 97.58 164 PHE B C 1
ATOM 2777 O O . PHE B 1 164 ? 11.021 11.003 16.43 1 97.58 164 PHE B O 1
ATOM 2784 N N . ARG B 1 165 ? 10.786 9.339 17.82 1 96.07 165 ARG B N 1
ATOM 2785 C CA . ARG B 1 165 ? 9.726 9.906 18.647 1 96.07 165 ARG B CA 1
ATOM 2786 C C . ARG B 1 165 ? 8.611 10.487 17.785 1 96.07 165 ARG B C 1
ATOM 2788 O O . ARG B 1 165 ? 8.203 11.634 17.979 1 96.07 165 ARG B O 1
ATOM 2795 N N . VAL B 1 166 ? 8.217 9.658 16.756 1 94.15 166 VAL B N 1
ATOM 2796 C CA . VAL B 1 166 ? 7.139 10.109 15.882 1 94.15 166 VAL B CA 1
ATOM 2797 C C . VAL B 1 166 ? 5.835 10.198 16.672 1 94.15 166 VAL B C 1
ATOM 2799 O O . VAL B 1 166 ? 5.418 9.226 17.306 1 94.15 166 VAL B O 1
ATOM 2802 N N . PRO B 1 167 ? 5.2 11.313 16.641 1 89.69 167 PRO B N 1
ATOM 2803 C CA . PRO B 1 167 ? 3.951 11.459 17.392 1 89.69 167 PRO B CA 1
ATOM 2804 C C . PRO B 1 167 ? 2.771 10.768 16.714 1 89.69 167 PRO B C 1
ATOM 2806 O O . PRO B 1 167 ? 2.317 11.21 15.655 1 89.69 167 PRO B O 1
ATOM 2809 N N . LEU B 1 168 ? 2.277 9.681 17.197 1 79.27 168 LEU B N 1
ATOM 2810 C CA . LEU B 1 168 ? 1.167 8.937 16.611 1 79.27 168 LEU B CA 1
ATOM 2811 C C . LEU B 1 168 ? -0.15 9.306 17.284 1 79.27 168 LEU B C 1
ATOM 2813 O O . LEU B 1 168 ? -1.185 8.694 17.01 1 79.27 168 LEU B O 1
ATOM 2817 N N . LEU B 1 169 ? -0.171 10.125 18.274 1 65.79 169 LEU B N 1
ATOM 2818 C CA . LEU B 1 169 ? -1.37 10.528 19.002 1 65.79 169 LEU B CA 1
ATOM 2819 C C . LEU B 1 169 ? -1.85 11.9 18.541 1 65.79 169 LEU B C 1
ATOM 2821 O O . LEU B 1 169 ? -1.041 12.754 18.172 1 65.79 169 LEU B O 1
#

Solvent-accessible surface area (backbone atoms only — not comparable to full-atom values): 18076 Å² total; per-residue (Å²): 67,68,70,58,49,55,42,51,50,48,52,51,50,29,55,76,66,52,25,69,80,47,43,79,84,43,40,45,45,33,40,46,54,33,39,54,49,40,49,47,52,55,66,23,61,92,58,46,45,62,46,64,44,70,44,58,83,49,84,23,55,57,56,53,51,44,46,39,42,71,42,40,47,31,51,47,50,41,43,52,61,65,64,48,56,80,87,52,55,71,65,56,40,48,51,53,49,49,53,52,43,50,51,50,50,49,52,49,51,51,28,45,75,69,56,39,35,46,66,28,83,84,44,46,70,68,56,48,50,53,47,40,66,47,50,57,57,43,51,58,39,31,67,77,41,44,71,60,34,51,56,50,47,54,51,50,51,52,51,53,38,60,74,57,65,58,72,68,114,69,68,69,58,49,54,40,49,51,48,51,50,50,29,56,75,65,52,24,70,80,45,43,78,84,43,39,44,45,32,41,46,54,32,41,55,49,41,49,47,52,56,66,24,62,92,58,44,44,62,45,64,44,68,42,56,83,47,87,22,52,57,56,52,50,45,47,39,42,72,43,40,46,31,50,47,48,41,42,52,60,64,65,49,56,80,89,52,55,72,67,58,41,48,51,54,49,50,52,52,42,49,52,51,50,50,51,50,52,52,28,45,74,68,57,40,35,48,67,29,83,83,44,46,69,68,56,49,51,54,46,41,67,48,50,58,56,42,51,59,39,30,68,77,40,45,69,60,34,50,56,50,46,54,52,49,51,50,50,52,38,59,75,56,64,59,72,65,114

pLDDT: mean 95.36, std 5.13, range [65.48, 98.82]

Secondary structure (DSSP, 8-state):
-HHHHHHHHHHHHHHHTTGGGGGGGGHHHHHHHHHHHHHHHHHTTTS-SEEEPPBTTB--HHHHHHHIIIIIHHHHHHHHHHT--TTS-HHHHHHHHHHHHHHHHHHHHHHHHTTSEEE-TT--HHHHHHHHHHHHHHHHHHHH-HHHHHHHHHHHHHHHHHHTT----/-HHHHHHHHHHHHHHHTTGGGGGGGGHHHHHHHHHHHHHHHHHTTTS-SEEEPPBTTB--HHHHHHHIIIIIHHHHHHHHHHT--TTS-HHHHHHHHHHHHHHHHHHHHHHHHTTSEEE-TT--HHHHHHHHHHHHHHHHHHHH-HHHHHHHHHHHHHHHHHHTT----